Protein AF-A0A416RWB3-F1 (afdb_monomer)

Solvent-accessible surface area (backbone atoms only — not comparable to full-atom values): 19632 Å² total; per-residue (Å²): 124,86,73,54,76,63,55,59,52,56,52,50,54,55,51,58,72,71,54,76,51,55,67,57,44,51,46,40,48,51,32,39,69,70,30,87,80,27,46,76,52,77,88,56,24,36,36,35,45,31,60,58,66,45,78,82,55,84,79,55,94,81,66,81,69,76,58,49,73,68,54,30,51,50,44,49,46,45,54,54,51,39,36,76,71,59,36,29,45,81,76,46,80,44,77,56,98,90,35,52,37,34,34,32,32,63,68,37,75,55,76,78,52,97,46,73,67,38,51,54,49,45,42,55,56,50,50,53,54,48,50,52,56,48,50,48,48,49,53,51,60,58,54,48,38,93,83,45,57,63,48,67,36,58,55,45,39,77,65,33,95,86,50,78,33,59,37,89,47,50,80,56,33,94,55,72,46,77,45,86,66,80,71,73,88,71,88,69,71,40,52,63,71,65,39,81,75,50,69,76,63,45,61,77,28,68,92,37,37,30,31,38,30,60,31,45,82,74,49,42,47,55,40,51,50,39,41,51,76,66,54,40,27,27,38,34,34,41,81,83,62,88,48,66,81,60,59,76,71,54,77,87,86,62,91,53,46,77,38,34,48,63,59,50,50,52,33,58,78,54,48,23,35,37,69,76,25,15,36,32,37,38,44,54,60,92,52,68,77,56,37,51,57,52,47,52,53,46,48,78,72,52,50,80,41,94,49,32,37,38,42,39,37,31,65,61,86,43,75,34,75,96,75,76,41,39,50,70,78,66,50,68,39,51,79,43,54,56,74,65,72,69,109

Foldseek 3Di:
DDDDPVNLVVVVVVLVVVADDLVLLLQLLCQFCVDPVWDDDPQQKIWTWLFGDGPPDPCPVPPPDTRDPVSSVVSVVSVVLCVVVVQKDWDDWDQDPNIITTIIHGPHPCSVDDDPVSSVVSNVSSVVVVCLSVVLSVLLVVCNPPPNQDDNQVSCVVSDVPGFRWDPDDNNDPHTDGDPPPPLPDPAAAQDDFDDEDPLLCVQWPPFQEEEEQAAPVLLLVLVLLVVVNPAAEEEEAPPDPPPVSPVPRDPPHNHYYYYLVSVLVSLVSSNNNNLFYEYEYEFDQDQQRRVVSVVSCCVRRTPDPRHHYYYYYNDFHQDPVVRGTPNVVGPGYYDYSVVSND

Nearest PDB structures (foldseek):
  5gvr-assembly1_A  TM=4.199E-01  e=2.500E-02  Homo sapiens
  5n8s-assembly1_A  TM=6.840E-01  e=9.683E-01  Drosophila melanogaster
  5n9e-assembly2_B  TM=5.700E-01  e=4.825E-01  Drosophila melanogaster
  5n8s-assembly2_B  TM=5.920E-01  e=1.026E+00  Drosophila melanogaster
  8i0w-assembly1_Z  TM=6.379E-01  e=3.900E+00  Homo sapiens

Mean predicted aligned error: 16.92 Å

Radius of gyration: 27.96 Å; Cα contacts (8 Å, |Δi|>4): 482; chains: 1; bounding box: 62×42×80 Å

Sequence (343 aa):
MCLQPEDTTIGRDRIIKKVLTSEKIIGRWDSLYNNRKSVRLSDNRVFIDTSIKPNYAEVDEFDDSPTSDADMNWNVYVLLFLRRYNMIQILEVKIDHGRYMILIKIEDDRLRIVDDELVEYIKKIREQEWNYYSRSYNAISNAVRENCKECISELFTDTYSKVFEYCAGCNAHSEVIVGDMPKFPLKNRVSEPLKTLSDEQMALFGTANELIVVADESDQKNLISKLVEKGVSLIIVPDHFNGENILLKIKPNRNMMIFSLDEAYQLIKMRGFYFISGLIAVIYPKEENEIGEQYVIVKNNLCGRASTKIVHIVEKDVYIVQAGKTLVELVDGPSLQPNIVYT

Secondary structure (DSSP, 8-state):
----HHHHHHHHHHHHTTS--HHHHHHHHHHHHS-TTSEE-STTEEEEETTPPPTTS---TT--PPPPHHHHHHHHHHHHHHHHTTSEEEEEEEEETTEEEEEEEE--GGGGS--HHHHHHHHHHHHHHHHHHHHHHHHHHHHTSTT--S-HHHHHHHH-TTPPEEES--SS-SS-EEE-----S--S----SPPPPPHHHHHTTTT-SEEEEE--HHHHHHHHHHHHHHT--EEEE-TT---HHHHTTS-S-S--EEEEHHHHHHHHHTT-TTTT-EEEEEEPPS-HHHHHHHHHHHHHHTTT-TTEEEEEEESS--EETTTTEEHHHHSSS-EE-HHHHT-

pLDDT: mean 79.69, std 12.98, range [40.06, 96.19]

Structure (mmCIF, N/CA/C/O backbone):
data_AF-A0A416RWB3-F1
#
_entry.id   AF-A0A416RWB3-F1
#
loop_
_atom_site.group_PDB
_atom_site.id
_atom_site.type_symbol
_atom_site.label_atom_id
_atom_site.label_alt_id
_atom_site.label_comp_id
_atom_site.label_asym_id
_atom_site.label_entity_id
_atom_site.label_seq_id
_atom_site.pdbx_PDB_ins_code
_atom_site.Cartn_x
_atom_site.Cartn_y
_atom_site.Cartn_z
_atom_site.occupancy
_atom_site.B_iso_or_equiv
_atom_site.auth_seq_id
_atom_site.auth_comp_id
_atom_site.auth_asym_id
_atom_site.auth_atom_id
_atom_site.pdbx_PDB_model_num
ATOM 1 N N . MET A 1 1 ? -21.418 18.356 -16.085 1.00 54.41 1 MET A N 1
ATOM 2 C CA . MET A 1 1 ? -20.248 18.377 -16.989 1.00 54.41 1 MET A CA 1
ATOM 3 C C . MET A 1 1 ? -20.654 17.618 -18.241 1.00 54.41 1 MET A C 1
ATOM 5 O O . MET A 1 1 ? -21.218 16.544 -18.086 1.00 54.41 1 MET A O 1
ATOM 9 N N . CYS A 1 2 ? -20.478 18.186 -19.434 1.00 54.22 2 CYS A N 1
ATOM 10 C CA . CYS A 1 2 ? -20.846 17.527 -20.691 1.00 54.22 2 CYS A CA 1
ATOM 11 C C . CYS A 1 2 ? -19.559 17.112 -21.406 1.00 54.22 2 CYS A C 1
ATOM 13 O O . CYS A 1 2 ? -18.713 17.969 -21.644 1.00 54.22 2 CYS A O 1
ATOM 15 N N . LEU A 1 3 ? -19.405 15.823 -21.713 1.00 56.88 3 LEU A N 1
ATOM 16 C CA . LEU A 1 3 ? -18.323 15.331 -22.567 1.00 56.88 3 LEU A CA 1
ATOM 17 C C . LEU A 1 3 ? -18.787 15.363 -24.015 1.00 56.88 3 LEU A C 1
ATOM 19 O O . LEU A 1 3 ? -19.792 14.730 -24.343 1.00 56.88 3 LEU A O 1
ATOM 23 N N . GLN A 1 4 ? -18.040 16.040 -24.884 1.00 66.94 4 GLN A N 1
ATOM 24 C CA . GLN A 1 4 ? -18.198 15.813 -26.313 1.00 66.94 4 GLN A CA 1
ATOM 25 C C . GLN A 1 4 ? -17.541 14.467 -26.666 1.00 66.94 4 GLN A C 1
ATOM 27 O O . GLN A 1 4 ? -16.503 14.115 -26.096 1.00 66.94 4 GLN A O 1
ATOM 32 N N . PRO A 1 5 ? -18.095 13.685 -27.608 1.00 64.38 5 PRO A N 1
ATOM 33 C CA . PRO A 1 5 ? -17.471 12.440 -28.066 1.00 64.38 5 PRO A CA 1
ATOM 34 C C . PRO A 1 5 ? -16.003 12.625 -28.497 1.00 64.38 5 PRO A C 1
ATOM 36 O O . PRO A 1 5 ? -15.151 11.768 -28.245 1.00 64.38 5 PRO A O 1
ATOM 39 N N . GLU A 1 6 ? -15.684 13.786 -29.067 1.00 69.69 6 GLU A N 1
ATOM 40 C CA . GLU A 1 6 ? -14.331 14.190 -29.457 1.00 69.69 6 GLU A CA 1
ATOM 41 C C . GLU A 1 6 ? -13.367 14.296 -28.262 1.00 69.69 6 GLU A C 1
ATOM 43 O O . GLU A 1 6 ? -12.216 13.869 -28.375 1.00 69.69 6 GLU A O 1
ATOM 48 N N . ASP A 1 7 ? -13.830 14.748 -27.090 1.00 65.88 7 ASP A N 1
ATOM 49 C CA . ASP A 1 7 ? -13.008 14.872 -25.875 1.00 65.88 7 ASP A CA 1
ATOM 50 C C . ASP A 1 7 ? -12.505 13.508 -25.389 1.00 65.88 7 ASP A C 1
ATOM 52 O O . ASP A 1 7 ? -11.371 13.371 -24.916 1.00 65.88 7 ASP A O 1
ATOM 56 N N . THR A 1 8 ? -13.331 12.468 -25.548 1.00 65.44 8 THR A N 1
ATOM 57 C CA . THR A 1 8 ? -12.941 11.097 -25.188 1.00 65.44 8 THR A CA 1
ATOM 58 C C . THR A 1 8 ? -11.901 10.520 -26.148 1.00 65.44 8 THR A C 1
ATOM 60 O O . THR A 1 8 ? -11.000 9.785 -25.746 1.00 65.44 8 THR A O 1
ATOM 63 N N . THR A 1 9 ? -11.959 10.903 -27.421 1.00 67.75 9 THR A N 1
ATOM 64 C CA . THR A 1 9 ? -10.989 10.446 -28.422 1.00 67.75 9 THR A CA 1
ATOM 65 C C . THR A 1 9 ? -9.651 11.168 -28.228 1.00 67.75 9 THR A C 1
ATOM 67 O O . THR A 1 9 ? -8.615 10.524 -28.066 1.00 67.75 9 THR A O 1
ATOM 70 N N . ILE A 1 10 ? -9.677 12.499 -28.085 1.00 71.06 10 ILE A N 1
ATOM 71 C CA . ILE A 1 10 ? -8.488 13.331 -27.836 1.00 71.06 10 ILE A CA 1
ATOM 72 C C . ILE A 1 10 ? -7.808 12.949 -26.512 1.00 71.06 10 ILE A C 1
ATOM 74 O O . ILE A 1 10 ? -6.577 12.866 -26.435 1.00 71.06 10 ILE A O 1
ATOM 78 N N . GLY A 1 11 ? -8.588 12.709 -25.454 1.00 65.50 11 GLY A N 1
ATOM 79 C CA . GLY A 1 11 ? -8.067 12.286 -24.156 1.00 65.50 11 GLY A CA 1
ATOM 80 C C . GLY A 1 11 ? -7.367 10.928 -24.225 1.00 65.50 11 GLY A C 1
ATOM 81 O O . GLY A 1 11 ? -6.253 10.782 -23.711 1.00 65.50 11 GLY A O 1
ATOM 82 N N . ARG A 1 12 ? -7.972 9.956 -24.917 1.00 68.12 12 ARG A N 1
ATOM 83 C CA . ARG A 1 12 ? -7.392 8.622 -25.113 1.00 68.12 12 ARG A CA 1
ATOM 84 C C . ARG A 1 12 ? -6.102 8.682 -25.932 1.00 68.12 12 ARG A C 1
ATOM 86 O O . ARG A 1 12 ? -5.105 8.086 -25.525 1.00 68.12 12 ARG A O 1
ATOM 93 N N . ASP A 1 13 ? -6.068 9.483 -26.994 1.00 66.31 13 ASP A N 1
ATOM 94 C CA . ASP A 1 13 ? -4.876 9.681 -27.830 1.00 66.31 13 ASP A CA 1
ATOM 95 C C . ASP A 1 13 ? -3.703 10.296 -27.058 1.00 66.31 13 ASP A C 1
ATOM 97 O O . ASP A 1 13 ? -2.544 9.910 -27.244 1.00 66.31 13 ASP A O 1
ATOM 101 N N . ARG A 1 14 ? -3.977 11.228 -26.138 1.00 67.12 14 ARG A N 1
ATOM 102 C CA . ARG A 1 14 ? -2.943 11.807 -25.264 1.00 67.12 14 ARG A CA 1
ATOM 103 C C . ARG A 1 14 ? -2.352 10.784 -24.295 1.00 67.12 14 ARG A C 1
ATOM 105 O O . ARG A 1 14 ? -1.175 10.889 -23.959 1.00 67.12 14 ARG A O 1
ATOM 112 N N . ILE A 1 15 ? -3.134 9.801 -23.853 1.00 64.75 15 ILE A N 1
ATOM 113 C CA . ILE A 1 15 ? -2.658 8.735 -22.959 1.00 64.75 15 ILE A CA 1
ATOM 114 C C . ILE A 1 15 ? -1.867 7.681 -23.725 1.00 64.75 15 ILE A C 1
ATOM 116 O O . ILE A 1 15 ? -0.821 7.250 -23.243 1.00 64.75 15 ILE A O 1
ATOM 120 N N . ILE A 1 16 ? -2.296 7.334 -24.941 1.00 61.69 16 ILE A N 1
ATOM 121 C CA . ILE A 1 16 ? -1.535 6.458 -25.846 1.00 61.69 16 ILE A CA 1
ATOM 122 C C . ILE A 1 16 ? -0.125 7.017 -26.067 1.00 61.69 16 ILE A C 1
ATOM 124 O O . ILE A 1 16 ? 0.851 6.276 -26.024 1.00 61.69 16 ILE A O 1
ATOM 128 N N . LYS A 1 17 ? 0.002 8.341 -26.213 1.00 64.69 17 LYS A N 1
ATOM 129 C CA . LYS A 1 17 ? 1.293 9.020 -26.397 1.00 64.69 17 LYS A CA 1
ATOM 130 C C . LYS A 1 17 ? 2.172 9.092 -25.140 1.00 64.69 17 LYS A C 1
ATOM 132 O O . LYS A 1 17 ? 3.315 9.513 -25.265 1.00 64.69 17 LYS A O 1
ATOM 137 N N . LYS A 1 18 ? 1.685 8.711 -23.949 1.00 66.25 18 LYS A N 1
ATOM 138 C CA . LYS A 1 18 ? 2.467 8.734 -22.693 1.00 66.25 18 LYS A CA 1
ATOM 139 C C . LYS A 1 18 ? 3.250 7.452 -22.415 1.00 66.25 18 LYS A C 1
ATOM 141 O O . LYS A 1 18 ? 4.192 7.498 -21.631 1.00 66.25 18 LYS A O 1
ATOM 146 N N . VAL A 1 19 ? 2.862 6.331 -23.017 1.00 69.50 19 VAL A N 1
ATOM 147 C CA . VAL A 1 19 ? 3.480 5.020 -22.778 1.00 69.50 19 VAL A CA 1
ATOM 148 C C . VAL A 1 19 ? 4.123 4.550 -24.073 1.00 69.50 19 VAL A C 1
ATOM 150 O O . VAL A 1 19 ? 3.445 4.414 -25.092 1.00 69.50 19 VAL A O 1
ATOM 153 N N . LEU A 1 20 ? 5.432 4.292 -24.048 1.00 81.69 20 LEU A N 1
ATOM 154 C CA . LEU A 1 20 ? 6.121 3.732 -25.210 1.00 81.69 20 LEU A CA 1
ATOM 155 C C . LEU A 1 20 ? 5.592 2.328 -25.539 1.00 81.69 20 LEU A C 1
ATOM 157 O O . LEU A 1 20 ? 5.127 1.582 -24.673 1.00 81.69 20 LEU A O 1
ATOM 161 N N . THR A 1 21 ? 5.672 1.958 -26.816 1.00 86.25 21 THR A N 1
ATOM 162 C CA . THR A 1 21 ? 5.458 0.566 -27.220 1.00 86.25 21 THR A CA 1
ATOM 163 C C . THR A 1 21 ? 6.641 -0.286 -26.766 1.00 86.25 21 THR A C 1
ATOM 165 O O . THR A 1 21 ? 7.743 0.232 -26.563 1.00 86.25 21 THR A O 1
ATOM 168 N N . SER A 1 22 ? 6.426 -1.590 -26.603 1.00 88.75 22 SER A N 1
ATOM 169 C CA . SER A 1 22 ? 7.473 -2.518 -26.169 1.00 88.75 22 SER A CA 1
ATOM 170 C C . SER A 1 22 ? 8.689 -2.477 -27.098 1.00 88.75 22 SER A C 1
ATOM 172 O O . SER A 1 22 ? 9.817 -2.442 -26.619 1.00 88.75 22 SER A O 1
ATOM 174 N N . GLU A 1 23 ? 8.468 -2.350 -28.406 1.00 87.06 23 GLU A N 1
ATOM 175 C CA . GLU A 1 23 ? 9.525 -2.248 -29.417 1.00 87.06 23 GLU A CA 1
ATOM 176 C C . GLU A 1 23 ? 10.368 -0.982 -29.216 1.00 87.06 23 GLU A C 1
ATOM 178 O O . GLU A 1 23 ? 11.594 -1.033 -29.271 1.00 87.06 23 GLU A O 1
ATOM 183 N N . LYS A 1 24 ? 9.727 0.156 -28.912 1.00 87.62 24 LYS A N 1
ATOM 184 C CA . LYS A 1 24 ? 10.429 1.422 -28.646 1.00 87.62 24 LYS A CA 1
ATOM 185 C C . LYS A 1 24 ? 11.202 1.391 -27.330 1.00 87.62 24 LYS A C 1
ATOM 187 O O . LYS A 1 24 ? 12.283 1.970 -27.259 1.00 87.62 24 LYS A O 1
ATOM 192 N N . ILE A 1 25 ? 10.664 0.736 -26.299 1.00 89.62 25 ILE A N 1
ATOM 193 C CA . ILE A 1 25 ? 11.358 0.549 -25.015 1.00 89.62 25 ILE A CA 1
ATOM 194 C C . ILE A 1 25 ? 12.625 -0.279 -25.231 1.00 89.62 25 ILE A C 1
ATOM 196 O O . ILE A 1 25 ? 13.702 0.150 -24.827 1.00 89.62 25 ILE A O 1
ATOM 200 N N . ILE A 1 26 ? 12.500 -1.423 -25.908 1.00 92.38 26 ILE A N 1
ATOM 201 C CA . ILE A 1 26 ? 13.615 -2.337 -26.181 1.00 92.38 26 ILE A CA 1
ATOM 202 C C . ILE A 1 26 ? 14.655 -1.662 -27.071 1.00 92.38 26 ILE A C 1
ATOM 204 O O . ILE A 1 26 ? 15.829 -1.653 -26.723 1.00 92.38 26 ILE A O 1
ATOM 208 N N . GLY A 1 27 ? 14.233 -1.025 -28.167 1.00 88.38 27 GLY A N 1
ATOM 209 C CA . GLY A 1 27 ? 15.149 -0.343 -29.077 1.00 88.38 27 GLY A CA 1
ATOM 210 C C . GLY A 1 27 ? 15.932 0.777 -28.390 1.00 88.38 27 GLY A C 1
ATOM 211 O O . GLY A 1 27 ? 17.136 0.901 -28.595 1.00 88.38 27 GLY A O 1
ATOM 212 N N . ARG A 1 28 ? 15.288 1.571 -27.522 1.00 90.62 28 ARG A N 1
ATOM 213 C CA . ARG A 1 28 ? 15.981 2.599 -26.727 1.00 90.62 28 ARG A CA 1
ATOM 214 C C . ARG A 1 28 ? 16.904 1.995 -25.680 1.00 90.62 28 ARG A C 1
ATOM 216 O O . ARG A 1 28 ? 18.011 2.493 -25.518 1.00 90.62 28 ARG A O 1
ATOM 223 N N . TRP A 1 29 ? 16.471 0.945 -24.983 1.00 93.88 29 TRP A N 1
ATOM 224 C CA . TRP A 1 29 ? 17.317 0.245 -24.019 1.00 93.88 29 TRP A CA 1
ATOM 225 C C . TRP A 1 29 ? 18.582 -0.297 -24.682 1.00 93.88 29 TRP A C 1
ATOM 227 O O . TRP A 1 29 ? 19.673 -0.012 -24.203 1.00 93.88 29 TRP A O 1
ATOM 237 N N . ASP A 1 30 ? 18.442 -0.996 -25.806 1.00 91.75 30 ASP A N 1
ATOM 238 C CA . ASP A 1 30 ? 19.563 -1.528 -26.579 1.00 91.75 30 ASP A CA 1
ATOM 239 C C . ASP A 1 30 ? 20.519 -0.413 -27.017 1.00 91.75 30 ASP A C 1
ATOM 241 O O . ASP A 1 30 ? 21.727 -0.483 -26.788 1.00 91.75 30 ASP A O 1
ATOM 245 N N . SER A 1 31 ? 19.951 0.678 -27.539 1.00 89.44 31 SER A N 1
ATOM 246 C CA . SER A 1 31 ? 20.715 1.857 -27.949 1.00 89.44 31 SER A CA 1
ATOM 247 C C . SER A 1 31 ? 21.490 2.461 -26.787 1.00 89.44 31 SER A C 1
ATOM 249 O O . SER A 1 31 ? 22.647 2.803 -26.969 1.00 89.44 31 SER A O 1
ATOM 251 N N . LEU A 1 32 ? 20.888 2.583 -25.601 1.00 91.19 32 LEU A N 1
ATOM 252 C CA . LEU A 1 32 ? 21.540 3.127 -24.410 1.00 91.19 32 LEU A CA 1
ATOM 253 C C . LEU A 1 32 ? 22.607 2.170 -23.873 1.00 91.19 32 LEU A C 1
ATOM 255 O O . LEU A 1 32 ? 23.737 2.573 -23.635 1.00 91.19 32 LEU A O 1
ATOM 259 N N . TYR A 1 33 ? 22.265 0.900 -23.680 1.00 91.06 33 TYR A N 1
ATOM 260 C CA . TYR A 1 33 ? 23.104 -0.069 -22.981 1.00 91.06 33 TYR A CA 1
ATOM 261 C C . TYR A 1 33 ? 24.325 -0.514 -23.794 1.00 91.06 33 TYR A C 1
ATOM 263 O O . TYR A 1 33 ? 25.401 -0.734 -23.228 1.00 91.06 33 TYR A O 1
ATOM 271 N N . ASN A 1 34 ? 24.175 -0.635 -25.117 1.00 88.00 34 ASN A N 1
ATOM 272 C CA . ASN A 1 34 ? 25.228 -1.108 -26.015 1.00 88.00 34 ASN A CA 1
ATOM 273 C C . ASN A 1 34 ? 25.993 0.029 -26.716 1.00 88.00 34 ASN A C 1
ATOM 275 O O . ASN A 1 34 ? 26.911 -0.237 -27.497 1.00 88.00 34 ASN A O 1
ATOM 279 N N . ASN A 1 35 ? 25.686 1.299 -26.423 1.00 88.81 35 ASN A N 1
ATOM 280 C CA . ASN A 1 35 ? 26.450 2.414 -26.976 1.00 88.81 35 ASN A CA 1
ATOM 281 C C . ASN A 1 35 ? 27.869 2.477 -26.407 1.00 88.81 35 ASN A C 1
ATOM 283 O O . ASN A 1 35 ? 28.088 2.308 -25.210 1.00 88.81 35 ASN A O 1
ATOM 287 N N . ARG A 1 36 ? 28.828 2.886 -27.241 1.00 84.00 36 ARG A N 1
ATOM 288 C CA . ARG A 1 36 ? 30.214 3.140 -26.812 1.00 84.00 36 ARG A CA 1
ATOM 289 C C . ARG A 1 36 ? 30.333 4.270 -25.785 1.00 84.00 36 ARG A C 1
ATOM 291 O O . ARG A 1 36 ? 31.281 4.272 -25.009 1.00 84.00 36 ARG A O 1
ATOM 298 N N . LYS A 1 37 ? 29.396 5.227 -25.783 1.00 85.12 37 LYS A N 1
ATOM 299 C CA . LYS A 1 37 ? 29.333 6.310 -24.786 1.00 85.12 37 LYS A CA 1
ATOM 300 C C . LYS A 1 37 ? 28.901 5.816 -23.404 1.00 85.12 37 LYS A C 1
ATOM 302 O O . LYS A 1 37 ? 29.152 6.503 -22.416 1.00 85.12 37 LYS A O 1
ATOM 307 N N . SER A 1 38 ? 28.289 4.636 -23.318 1.00 85.81 38 SER A N 1
ATOM 308 C CA . SER A 1 38 ? 27.902 4.036 -22.049 1.00 85.81 38 SER A CA 1
ATOM 309 C C . SER A 1 38 ? 29.050 3.237 -21.450 1.00 85.81 38 SER A C 1
ATOM 311 O O . SER A 1 38 ? 29.479 2.207 -21.968 1.00 85.81 38 SER A O 1
ATOM 313 N N . VAL A 1 39 ? 29.577 3.741 -20.335 1.00 88.38 39 VAL A N 1
ATOM 314 C CA . VAL A 1 39 ? 30.796 3.216 -19.716 1.00 88.38 39 VAL A CA 1
ATOM 315 C C . VAL A 1 39 ? 30.435 2.117 -18.727 1.00 88.38 39 VAL A C 1
ATOM 317 O O . VAL A 1 39 ? 29.719 2.351 -17.752 1.00 88.38 39 VAL A O 1
ATOM 320 N N . ARG A 1 40 ? 30.952 0.910 -18.963 1.00 90.06 40 ARG A N 1
ATOM 321 C CA . ARG A 1 40 ? 30.798 -0.226 -18.047 1.00 90.06 40 ARG A CA 1
ATOM 322 C C . ARG A 1 40 ? 31.827 -0.139 -16.923 1.00 90.06 40 ARG A C 1
ATOM 324 O O . ARG A 1 40 ? 33.008 0.093 -17.167 1.00 90.06 40 ARG A O 1
ATOM 331 N N . LEU A 1 41 ? 31.366 -0.346 -15.699 1.00 89.00 41 LEU A N 1
ATOM 332 C CA . LEU A 1 41 ? 32.167 -0.392 -14.481 1.00 89.00 41 LEU A CA 1
ATOM 333 C C . LEU A 1 41 ? 32.077 -1.799 -13.867 1.00 89.00 41 LEU A C 1
ATOM 335 O O . LEU A 1 41 ? 31.327 -2.658 -14.337 1.00 89.00 41 LEU A O 1
ATOM 339 N N . SER A 1 42 ? 32.851 -2.052 -12.813 1.00 85.88 42 SER A N 1
ATOM 340 C CA . SER A 1 42 ? 32.742 -3.291 -12.037 1.00 85.88 42 SER A CA 1
ATOM 341 C C . SER A 1 42 ? 31.362 -3.427 -11.370 1.00 85.88 42 SER A C 1
ATOM 343 O O . SER A 1 42 ? 30.612 -2.457 -11.256 1.00 85.88 42 SER A O 1
ATOM 345 N N . ASP A 1 43 ? 31.029 -4.642 -10.916 1.00 87.38 43 ASP A N 1
ATOM 346 C CA . ASP A 1 43 ? 29.805 -4.922 -10.139 1.00 87.38 43 ASP A CA 1
ATOM 347 C C . ASP A 1 43 ? 28.490 -4.657 -10.911 1.00 87.38 43 ASP A C 1
ATOM 349 O O . ASP A 1 43 ? 27.521 -4.128 -10.370 1.00 87.38 43 ASP A O 1
ATOM 353 N N . ASN A 1 44 ? 28.456 -5.005 -12.207 1.00 88.31 44 ASN A N 1
ATOM 354 C CA . ASN A 1 44 ? 27.301 -4.816 -13.105 1.00 88.31 44 ASN A CA 1
ATOM 355 C C . ASN A 1 44 ? 26.798 -3.362 -13.183 1.00 88.31 44 ASN A C 1
ATOM 357 O O . ASN A 1 44 ? 25.616 -3.112 -13.444 1.00 88.31 44 ASN A O 1
ATOM 361 N N . ARG A 1 45 ? 27.688 -2.393 -12.954 1.00 92.88 45 ARG A N 1
ATOM 362 C CA . ARG A 1 45 ? 27.355 -0.971 -13.011 1.00 92.88 45 ARG A CA 1
ATOM 363 C C . ARG A 1 45 ? 27.639 -0.405 -14.390 1.00 92.88 45 ARG A C 1
ATOM 365 O O . ARG A 1 45 ? 28.660 -0.714 -15.002 1.00 92.88 45 ARG A O 1
ATOM 372 N N . VAL A 1 46 ? 26.749 0.452 -14.870 1.00 92.56 46 VAL A N 1
ATOM 373 C CA . VAL A 1 46 ? 26.883 1.111 -16.171 1.00 92.56 46 VAL A CA 1
ATOM 374 C C . VAL A 1 46 ? 26.527 2.580 -16.029 1.00 92.56 46 VAL A C 1
ATOM 376 O O . VAL A 1 46 ? 25.520 2.935 -15.419 1.00 92.56 46 VAL A O 1
ATOM 379 N N . PHE A 1 47 ? 27.367 3.438 -16.591 1.00 91.88 47 PHE A N 1
ATOM 380 C CA . PHE A 1 47 ? 27.099 4.860 -16.713 1.00 91.88 47 PHE A CA 1
ATOM 381 C C . PHE A 1 47 ? 26.369 5.108 -18.037 1.00 91.88 47 PHE A C 1
ATOM 383 O O . PHE A 1 47 ? 26.928 4.875 -19.108 1.00 91.88 47 PHE A O 1
ATOM 390 N N . ILE A 1 48 ? 25.105 5.521 -17.970 1.00 92.19 48 ILE A N 1
ATOM 391 C CA . ILE A 1 48 ? 24.232 5.726 -19.128 1.00 92.19 48 ILE A CA 1
ATOM 392 C C . ILE A 1 48 ? 24.180 7.208 -19.492 1.00 92.19 48 ILE A C 1
ATOM 394 O O . ILE A 1 48 ? 23.836 8.045 -18.656 1.00 92.19 48 ILE A O 1
ATOM 398 N N . ASP A 1 49 ? 24.478 7.511 -20.755 1.00 88.88 49 ASP A N 1
ATOM 399 C CA . ASP A 1 49 ? 24.303 8.836 -21.346 1.00 88.88 49 ASP A CA 1
ATOM 400 C C . ASP A 1 49 ? 22.906 8.926 -21.971 1.00 88.88 49 ASP A C 1
ATOM 402 O O . ASP A 1 49 ? 22.609 8.298 -22.985 1.00 88.88 49 ASP A O 1
ATOM 406 N N . THR A 1 50 ? 22.013 9.709 -21.369 1.00 85.31 50 THR A N 1
ATOM 407 C CA . THR A 1 50 ? 20.634 9.824 -21.876 1.00 85.31 50 THR A CA 1
ATOM 408 C C . THR A 1 50 ? 20.529 10.603 -23.190 1.00 85.31 50 THR A C 1
ATOM 410 O O . THR A 1 50 ? 19.462 10.593 -23.800 1.00 85.31 50 THR A O 1
ATOM 413 N N . SER A 1 51 ? 21.613 11.225 -23.670 1.00 83.81 51 SER A N 1
ATOM 414 C CA . SER A 1 51 ? 21.674 11.898 -24.973 1.00 83.81 51 SER A CA 1
ATOM 415 C C . SER A 1 51 ? 21.972 10.956 -26.145 1.00 83.81 51 SER A C 1
ATOM 417 O O . SER A 1 51 ? 22.183 11.416 -27.263 1.00 83.81 51 SER A O 1
ATOM 419 N N . ILE A 1 52 ? 21.993 9.638 -25.940 1.00 82.88 52 ILE A N 1
ATOM 420 C CA . ILE A 1 52 ? 22.164 8.669 -27.029 1.00 82.88 52 ILE A CA 1
ATOM 421 C C . ILE A 1 52 ? 20.892 8.612 -27.902 1.00 82.88 52 ILE A C 1
ATOM 423 O O . ILE A 1 52 ? 19.797 8.349 -27.395 1.00 82.88 52 ILE A O 1
ATOM 427 N N . LYS A 1 53 ? 21.031 8.841 -29.220 1.00 76.88 53 LYS A N 1
ATOM 428 C CA . LYS A 1 53 ? 19.939 8.664 -30.197 1.00 76.88 53 LYS A CA 1
ATOM 429 C C . LYS A 1 53 ? 19.560 7.173 -30.298 1.00 76.88 53 LYS A C 1
ATOM 431 O O . LYS A 1 53 ? 20.451 6.324 -30.253 1.00 76.88 53 LYS A O 1
ATOM 436 N N . PRO A 1 54 ? 18.267 6.830 -30.435 1.00 71.56 54 PRO A N 1
ATOM 437 C CA . PRO A 1 54 ? 17.859 5.451 -30.667 1.00 71.56 54 PRO A CA 1
ATOM 438 C C . PRO A 1 54 ? 18.325 4.947 -32.040 1.00 71.56 54 PRO A C 1
ATOM 440 O O . PRO A 1 54 ? 18.196 5.653 -33.035 1.00 71.56 54 PRO A O 1
ATOM 443 N N . ASN A 1 55 ? 18.768 3.692 -32.104 1.00 69.12 55 ASN A N 1
ATOM 444 C CA . ASN A 1 55 ? 19.321 3.029 -33.294 1.00 69.12 55 ASN A CA 1
ATOM 445 C C . ASN A 1 55 ? 18.327 2.902 -34.469 1.00 69.12 55 ASN A C 1
ATOM 447 O O . ASN A 1 55 ? 18.725 2.540 -35.569 1.00 69.12 55 ASN A O 1
ATOM 451 N N . TYR A 1 56 ? 17.037 3.160 -34.236 1.00 63.88 56 TYR A N 1
ATOM 452 C CA . TYR A 1 56 ? 15.967 3.112 -35.237 1.00 63.88 56 TYR A CA 1
ATOM 453 C C . TYR A 1 56 ? 15.520 4.503 -35.727 1.00 63.88 56 TYR A C 1
ATOM 455 O O . TYR A 1 56 ? 14.564 4.589 -36.498 1.00 63.88 56 TYR A O 1
ATOM 463 N N . ALA A 1 57 ? 16.130 5.594 -35.245 1.00 59.91 57 ALA A N 1
ATOM 464 C CA . ALA A 1 57 ? 15.939 6.907 -35.860 1.00 59.91 57 ALA A CA 1
ATOM 465 C C . ALA A 1 57 ? 16.526 6.862 -37.279 1.00 59.91 57 ALA A C 1
ATOM 467 O O . ALA A 1 57 ? 17.600 6.289 -37.457 1.00 59.91 57 ALA A O 1
ATOM 468 N N . GLU A 1 58 ? 15.815 7.401 -38.275 1.00 52.84 58 GLU A N 1
ATOM 469 C CA . GLU A 1 58 ? 16.302 7.451 -39.658 1.00 52.84 58 GLU A CA 1
ATOM 470 C C . GLU A 1 58 ? 17.717 8.040 -39.671 1.00 52.84 58 GLU A C 1
ATOM 472 O O . GLU A 1 58 ? 17.938 9.168 -39.230 1.00 52.84 58 GLU A O 1
ATOM 477 N N . VAL A 1 59 ? 18.683 7.223 -40.090 1.00 48.59 59 VAL A N 1
ATOM 478 C CA . VAL A 1 59 ? 20.091 7.605 -40.152 1.00 48.59 59 VAL A CA 1
ATOM 479 C C . VAL A 1 59 ? 20.261 8.425 -41.422 1.00 48.59 59 VAL A C 1
ATOM 481 O O . VAL A 1 59 ? 20.580 7.888 -42.479 1.00 48.59 59 VAL A O 1
ATOM 484 N N . ASP A 1 60 ? 19.994 9.723 -41.338 1.00 45.91 60 ASP A N 1
ATOM 485 C CA . ASP A 1 60 ? 20.640 10.647 -42.258 1.00 45.91 60 ASP A CA 1
ATOM 486 C C . ASP A 1 60 ? 22.112 10.713 -41.830 1.00 45.91 60 ASP A C 1
ATOM 488 O O . ASP A 1 60 ? 22.431 11.196 -40.743 1.00 45.91 60 ASP A O 1
ATOM 492 N N . GLU A 1 61 ? 23.010 10.150 -42.645 1.00 47.22 61 GLU A N 1
ATOM 493 C CA . GLU A 1 61 ? 24.457 10.106 -42.376 1.00 47.22 61 GLU A CA 1
ATOM 494 C C . GLU A 1 61 ? 25.078 11.509 -42.220 1.00 47.22 61 GLU A C 1
ATOM 496 O O . GLU A 1 61 ? 26.219 11.622 -41.773 1.00 47.22 61 GLU A O 1
ATOM 501 N N . PHE A 1 62 ? 24.327 12.569 -42.549 1.00 40.06 62 PHE A N 1
ATOM 502 C CA . PHE A 1 62 ? 24.715 13.969 -42.390 1.00 40.06 62 PHE A CA 1
ATOM 503 C C . PHE A 1 62 ? 24.002 14.695 -41.229 1.00 40.06 62 PHE A C 1
ATOM 505 O O . PHE A 1 62 ? 24.293 15.870 -40.987 1.00 40.06 62 PHE A O 1
ATOM 512 N N . ASP A 1 63 ? 23.101 14.036 -40.486 1.00 44.88 63 ASP A N 1
ATOM 513 C CA . ASP A 1 63 ? 22.391 14.632 -39.344 1.00 44.88 63 ASP A CA 1
ATOM 514 C C . ASP A 1 63 ? 23.141 14.453 -38.008 1.00 44.88 63 ASP A C 1
ATOM 516 O O . ASP A 1 63 ? 22.761 13.686 -37.113 1.00 44.88 63 ASP A O 1
ATOM 520 N N . ASP A 1 64 ? 24.187 15.265 -37.842 1.00 50.50 64 ASP A N 1
ATOM 521 C CA . ASP A 1 64 ? 24.938 15.429 -36.589 1.00 50.50 64 ASP A CA 1
ATOM 522 C C . ASP A 1 64 ? 24.189 16.269 -35.531 1.00 50.50 64 ASP A C 1
ATOM 524 O O . ASP A 1 64 ? 24.775 16.701 -34.530 1.00 50.50 64 ASP A O 1
ATOM 528 N N . SER A 1 65 ? 22.887 16.533 -35.719 1.00 47.25 65 SER A N 1
ATOM 529 C CA . SER A 1 65 ? 22.113 17.302 -34.747 1.00 47.25 65 SER A CA 1
ATOM 530 C C . SER A 1 65 ? 22.117 16.624 -33.368 1.00 47.25 65 SER A C 1
ATOM 532 O O . SER A 1 65 ? 22.023 15.393 -33.263 1.00 47.25 65 SER A O 1
ATOM 534 N N . PRO A 1 66 ? 22.226 17.399 -32.276 1.00 54.03 66 PRO A N 1
ATOM 535 C CA . PRO A 1 66 ? 22.137 16.847 -30.934 1.00 54.03 66 PRO A CA 1
ATOM 536 C C . PRO A 1 66 ? 20.772 16.185 -30.716 1.00 54.03 66 PRO A C 1
ATOM 538 O O . PRO A 1 66 ? 19.752 16.611 -31.256 1.00 54.03 66 PRO A O 1
ATOM 541 N N . THR A 1 67 ? 20.754 15.136 -29.897 1.00 61.53 67 THR A N 1
ATOM 542 C CA . THR A 1 67 ? 19.522 14.466 -29.467 1.00 61.53 67 THR A CA 1
ATOM 543 C C . THR A 1 67 ? 18.539 15.480 -28.897 1.00 61.53 67 THR A C 1
ATOM 545 O O . THR A 1 67 ? 18.904 16.280 -28.038 1.00 61.53 67 THR A O 1
ATOM 548 N N . SER A 1 68 ? 17.294 15.441 -29.374 1.00 72.44 68 SER A N 1
ATOM 549 C CA . SER A 1 68 ? 16.258 16.363 -28.914 1.00 72.44 68 SER A CA 1
ATOM 550 C C . SER A 1 68 ? 15.963 16.171 -27.420 1.00 72.44 68 SER A C 1
ATOM 552 O O . SER A 1 68 ? 16.045 15.055 -26.896 1.00 72.44 68 SER A O 1
ATOM 554 N N . ASP A 1 69 ? 15.523 17.231 -26.733 1.00 72.94 69 ASP A N 1
ATOM 555 C CA . ASP A 1 69 ? 15.054 17.137 -25.340 1.00 72.94 69 ASP A CA 1
ATOM 556 C C . ASP A 1 69 ? 13.946 16.080 -25.185 1.00 72.94 69 ASP A C 1
ATOM 558 O O . ASP A 1 69 ? 13.835 15.402 -24.161 1.00 72.94 69 ASP A O 1
ATOM 562 N N . ALA A 1 70 ? 13.122 15.899 -26.223 1.00 73.06 70 ALA A N 1
ATOM 563 C CA . ALA A 1 70 ? 12.086 14.875 -26.257 1.00 73.06 70 ALA A CA 1
ATOM 564 C C . ALA A 1 70 ? 12.679 13.456 -26.234 1.00 73.06 70 ALA A C 1
ATOM 566 O O . ALA A 1 70 ? 12.193 12.603 -25.491 1.00 73.06 70 ALA A O 1
ATOM 567 N N . ASP A 1 71 ? 13.742 13.197 -26.993 1.00 77.62 71 ASP A N 1
ATOM 568 C CA . ASP A 1 71 ? 14.420 11.900 -27.005 1.00 77.62 71 ASP A CA 1
ATOM 569 C C . ASP A 1 71 ? 15.145 11.606 -25.695 1.00 77.62 71 ASP A C 1
ATOM 571 O O . ASP A 1 71 ? 15.057 10.484 -25.191 1.00 77.62 71 ASP A O 1
ATOM 575 N N . MET A 1 72 ? 15.786 12.615 -25.102 1.00 81.31 72 MET A N 1
ATOM 576 C CA . MET A 1 72 ? 16.381 12.494 -23.771 1.00 81.31 72 MET A CA 1
ATOM 577 C C . MET A 1 72 ? 15.327 12.151 -22.716 1.00 81.31 72 MET A C 1
ATOM 579 O O . MET A 1 72 ? 15.523 11.230 -21.920 1.00 81.31 72 MET A O 1
ATOM 583 N N . ASN A 1 73 ? 14.172 12.821 -22.746 1.00 82.06 73 ASN A N 1
ATOM 584 C CA . ASN A 1 73 ? 13.055 12.521 -21.850 1.00 82.06 73 ASN A CA 1
ATOM 585 C C . ASN A 1 73 ? 12.531 11.089 -22.031 1.00 82.06 73 ASN A C 1
ATOM 587 O O . ASN A 1 73 ? 12.211 10.420 -21.046 1.00 82.06 73 ASN A O 1
ATOM 591 N N . TRP A 1 74 ? 12.484 10.577 -23.263 1.00 84.75 74 TRP A N 1
ATOM 592 C CA . TRP A 1 74 ? 12.114 9.184 -23.517 1.00 84.75 74 TRP A CA 1
ATOM 593 C C . TRP A 1 74 ? 13.163 8.182 -23.027 1.00 84.75 74 TRP A C 1
ATOM 595 O O . TRP A 1 74 ? 12.799 7.125 -22.511 1.00 84.75 74 TRP A O 1
ATOM 605 N N . ASN A 1 75 ? 14.450 8.508 -23.129 1.00 89.44 75 ASN A N 1
ATOM 606 C CA . ASN A 1 75 ? 15.522 7.679 -22.579 1.00 89.44 75 ASN A CA 1
ATOM 607 C C . ASN A 1 75 ? 15.455 7.631 -21.044 1.00 89.44 75 ASN A C 1
ATOM 609 O O . ASN A 1 75 ? 15.544 6.556 -20.447 1.00 89.44 75 ASN A O 1
ATOM 613 N N . VAL A 1 76 ? 15.183 8.770 -20.398 1.00 88.12 76 VAL A N 1
ATOM 614 C CA . VAL A 1 76 ? 14.902 8.830 -18.955 1.00 88.12 76 VAL A CA 1
ATOM 615 C C . VAL A 1 76 ? 13.656 8.009 -18.605 1.00 88.12 76 VAL A C 1
ATOM 617 O O . VAL A 1 76 ? 13.680 7.253 -17.631 1.00 88.12 76 VAL A O 1
ATOM 620 N N . TYR A 1 77 ? 12.584 8.094 -19.402 1.00 89.31 77 TYR A N 1
ATOM 621 C CA . TYR A 1 77 ? 11.377 7.285 -19.202 1.00 89.31 77 TYR A CA 1
ATOM 622 C C . TYR A 1 77 ? 11.695 5.784 -19.185 1.00 89.31 77 TYR A C 1
ATOM 624 O O . TYR A 1 77 ? 11.232 5.095 -18.277 1.00 89.31 77 TYR A O 1
ATOM 632 N N . VAL A 1 78 ? 12.513 5.286 -20.123 1.00 91.94 78 VAL A N 1
ATOM 633 C CA . VAL A 1 78 ? 12.915 3.868 -20.177 1.00 91.94 78 VAL A CA 1
ATOM 634 C C . VAL A 1 78 ? 13.652 3.452 -18.904 1.00 91.94 78 VAL A C 1
ATOM 636 O O . VAL A 1 78 ? 13.299 2.443 -18.299 1.00 91.94 78 VAL A O 1
ATOM 639 N N . LEU A 1 79 ? 14.611 4.247 -18.427 1.00 93.19 79 LEU A N 1
ATOM 640 C CA . LEU A 1 79 ? 15.334 3.932 -17.188 1.00 93.19 79 LEU A CA 1
ATOM 641 C C . LEU A 1 79 ? 14.401 3.910 -15.967 1.00 93.19 79 LEU A C 1
ATOM 643 O O . LEU A 1 79 ? 14.472 3.007 -15.133 1.00 93.19 79 LEU A O 1
ATOM 647 N N . LEU A 1 80 ? 13.476 4.869 -15.867 1.00 91.75 80 LEU A N 1
ATOM 648 C CA . LEU A 1 80 ? 12.495 4.898 -14.780 1.00 91.75 80 LEU A CA 1
ATOM 649 C C . LEU A 1 80 ? 11.499 3.736 -14.859 1.00 91.75 80 LEU A C 1
ATOM 651 O O . LEU A 1 80 ? 11.097 3.217 -13.818 1.00 91.75 80 LEU A O 1
ATOM 655 N N . PHE A 1 81 ? 11.108 3.333 -16.067 1.00 91.00 81 PHE A N 1
ATOM 656 C CA . PHE A 1 81 ? 10.275 2.161 -16.317 1.00 91.00 81 PHE A CA 1
ATOM 657 C C . PHE A 1 81 ? 10.968 0.886 -15.826 1.00 91.00 81 PHE A C 1
ATOM 659 O O . PHE A 1 81 ? 10.429 0.196 -14.964 1.00 91.00 81 PHE A O 1
ATOM 666 N N . LEU A 1 82 ? 12.203 0.631 -16.265 1.00 94.12 82 LEU A N 1
ATOM 667 C CA . LEU A 1 82 ? 12.980 -0.540 -15.843 1.00 94.12 82 LEU A CA 1
ATOM 668 C C . LEU A 1 82 ? 13.205 -0.568 -14.324 1.00 94.12 82 LEU A C 1
ATOM 670 O O . LEU A 1 82 ? 13.078 -1.617 -13.690 1.00 94.12 82 LEU A O 1
ATOM 674 N N . ARG A 1 83 ? 13.462 0.596 -13.712 1.00 93.94 83 ARG A N 1
ATOM 675 C CA . ARG A 1 83 ? 13.592 0.726 -12.254 1.00 93.94 83 ARG A CA 1
ATOM 676 C C . ARG A 1 83 ? 12.295 0.368 -11.524 1.00 93.94 83 ARG A C 1
ATOM 678 O O . ARG A 1 83 ? 12.351 -0.270 -10.479 1.00 93.94 83 ARG A O 1
ATOM 685 N N . ARG A 1 84 ? 11.124 0.791 -12.023 1.00 91.44 84 ARG A N 1
ATOM 686 C CA . ARG A 1 84 ? 9.824 0.486 -11.384 1.00 91.44 84 ARG A CA 1
ATOM 687 C C . ARG A 1 84 ? 9.556 -1.015 -11.295 1.00 91.44 84 ARG A C 1
ATOM 689 O O . ARG A 1 84 ? 8.926 -1.448 -10.336 1.00 91.44 84 ARG A O 1
ATOM 696 N N . TYR A 1 85 ? 10.065 -1.783 -12.253 1.00 91.50 85 TYR A N 1
ATOM 697 C CA . TYR A 1 85 ? 9.946 -3.240 -12.294 1.00 91.50 85 TYR A CA 1
ATOM 698 C C . TYR A 1 85 ? 11.179 -3.968 -11.738 1.00 91.50 85 TYR A C 1
ATOM 700 O O . TYR A 1 85 ? 11.342 -5.159 -11.984 1.00 91.50 85 TYR A O 1
ATOM 708 N N . ASN A 1 86 ? 12.021 -3.264 -10.969 1.00 91.50 86 ASN A N 1
ATOM 709 C CA . ASN A 1 86 ? 13.213 -3.791 -10.297 1.00 91.50 86 ASN A CA 1
ATOM 710 C C . ASN A 1 86 ? 14.236 -4.454 -11.233 1.00 91.50 86 ASN A C 1
ATOM 712 O O . ASN A 1 86 ? 15.018 -5.286 -10.789 1.00 91.50 86 ASN A O 1
ATOM 716 N N . MET A 1 87 ? 14.254 -4.084 -12.515 1.00 95.00 87 MET A N 1
ATOM 717 C CA . MET A 1 87 ? 15.233 -4.627 -13.463 1.00 95.00 87 MET A CA 1
ATOM 718 C C . MET A 1 87 ? 16.589 -3.915 -13.356 1.00 95.00 87 MET A C 1
ATOM 720 O O . MET A 1 87 ? 17.636 -4.478 -13.675 1.00 95.00 87 MET A O 1
ATOM 724 N N . ILE A 1 88 ? 16.570 -2.662 -12.889 1.00 95.69 88 ILE A N 1
ATOM 725 C CA . ILE A 1 88 ? 17.762 -1.858 -12.613 1.00 95.69 88 ILE A CA 1
ATOM 726 C C . ILE A 1 88 ? 17.619 -1.105 -11.291 1.00 95.69 88 ILE A C 1
ATOM 728 O O . ILE A 1 88 ? 16.516 -0.733 -10.879 1.00 95.69 88 ILE A O 1
ATOM 732 N N . GLN A 1 89 ? 18.754 -0.770 -10.689 1.00 93.75 89 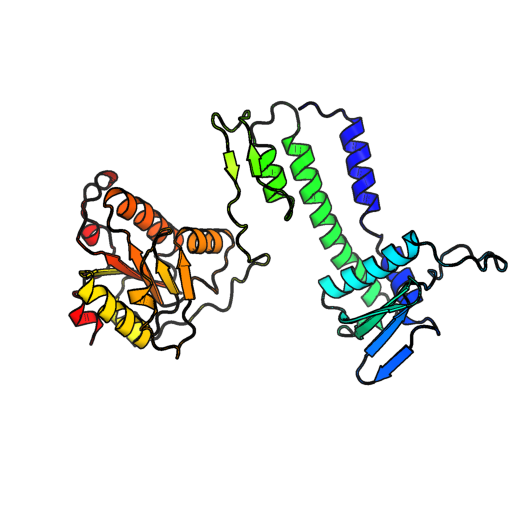GLN A N 1
ATOM 733 C CA . GLN A 1 89 ? 18.858 0.193 -9.601 1.00 93.75 89 GLN A CA 1
ATOM 734 C C . GLN A 1 89 ? 19.527 1.474 -10.113 1.00 93.75 89 GLN A C 1
ATOM 736 O O . GLN A 1 89 ? 20.574 1.418 -10.749 1.00 93.75 89 GLN A O 1
ATOM 741 N N . ILE A 1 90 ? 18.948 2.643 -9.825 1.00 93.12 90 ILE A N 1
ATOM 742 C CA . ILE A 1 90 ? 19.603 3.937 -10.082 1.00 93.12 90 ILE A CA 1
ATOM 743 C C . ILE A 1 90 ? 20.438 4.292 -8.851 1.00 93.12 90 ILE A C 1
ATOM 745 O O . ILE A 1 90 ? 19.884 4.400 -7.757 1.00 93.12 90 ILE A O 1
ATOM 749 N N . LEU A 1 91 ? 21.748 4.454 -9.037 1.00 91.88 91 LEU A N 1
ATOM 750 C CA . LEU A 1 91 ? 22.709 4.735 -7.968 1.00 91.88 91 LEU A CA 1
ATOM 751 C C . LEU A 1 91 ? 23.039 6.226 -7.871 1.00 91.88 91 LEU A C 1
ATOM 753 O O . LEU A 1 91 ? 23.099 6.773 -6.775 1.00 91.88 91 LEU A O 1
ATOM 757 N N . GLU A 1 92 ? 23.246 6.884 -9.011 1.00 91.56 92 GLU A N 1
ATOM 758 C CA . GLU A 1 92 ? 23.635 8.294 -9.065 1.00 91.56 92 GLU A CA 1
ATOM 759 C C . GLU A 1 92 ? 23.084 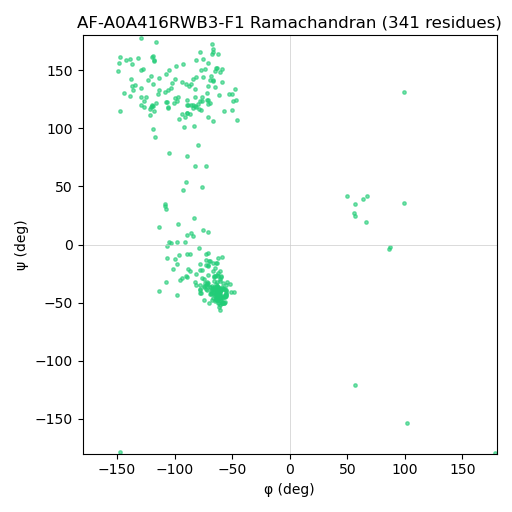8.955 -10.334 1.00 91.56 92 GLU A C 1
ATOM 761 O O . GLU A 1 92 ? 22.949 8.309 -11.375 1.00 91.56 92 GLU A O 1
ATOM 766 N N . VAL A 1 93 ? 22.783 10.252 -10.256 1.00 90.94 93 VAL A N 1
ATOM 767 C CA . VAL A 1 93 ? 22.385 11.083 -11.398 1.00 90.94 93 VAL A CA 1
ATOM 768 C C . VAL A 1 93 ? 23.251 12.337 -11.402 1.00 90.94 93 VAL A C 1
ATOM 770 O O . VAL A 1 93 ? 23.307 13.052 -10.403 1.00 90.94 93 VAL A O 1
ATOM 773 N N . LYS A 1 94 ? 23.900 12.619 -12.531 1.00 86.81 94 LYS A N 1
ATOM 774 C CA . LYS A 1 94 ? 24.660 13.849 -12.773 1.00 86.81 94 LYS A CA 1
ATOM 775 C C . LYS A 1 94 ? 24.077 14.585 -13.966 1.00 86.81 94 LYS A C 1
ATOM 777 O O . LYS A 1 94 ? 23.625 13.961 -14.922 1.00 86.81 94 LYS A O 1
ATOM 782 N N . ILE A 1 95 ? 24.106 15.910 -13.908 1.00 82.62 95 ILE A N 1
ATOM 783 C CA . ILE A 1 95 ? 23.750 16.764 -15.038 1.00 82.62 95 ILE A CA 1
ATOM 784 C C . ILE A 1 95 ? 25.052 17.330 -15.587 1.00 82.62 95 ILE A C 1
ATOM 786 O O . ILE A 1 95 ? 25.763 18.032 -14.873 1.00 82.62 95 ILE A O 1
ATOM 790 N N . ASP A 1 96 ? 25.360 17.007 -16.838 1.00 76.94 96 ASP A N 1
ATOM 791 C CA . ASP A 1 96 ? 26.542 17.496 -17.541 1.00 76.94 96 ASP A CA 1
ATOM 792 C C . ASP A 1 96 ? 26.114 18.251 -18.803 1.00 76.94 96 ASP A C 1
ATOM 794 O O . ASP A 1 96 ? 25.579 17.659 -19.743 1.00 76.94 96 ASP A O 1
ATOM 798 N N . HIS A 1 97 ? 26.313 19.573 -18.810 1.00 74.81 97 HIS A N 1
ATOM 799 C CA . HIS A 1 97 ? 25.968 20.454 -19.936 1.00 74.81 97 HIS A CA 1
ATOM 800 C C . HIS A 1 97 ? 24.528 20.250 -20.461 1.00 74.81 97 HIS A C 1
ATOM 802 O O . HIS A 1 97 ? 24.292 20.199 -21.664 1.00 74.81 97 HIS A O 1
ATOM 808 N N . GLY A 1 98 ? 23.561 20.089 -19.548 1.00 70.62 98 GLY A N 1
ATOM 809 C CA . GLY A 1 98 ? 22.144 19.874 -19.875 1.00 70.62 98 GLY A CA 1
ATOM 810 C C . GLY A 1 98 ? 21.746 18.417 -20.132 1.00 70.62 98 GLY A C 1
ATOM 811 O O . GLY A 1 98 ? 20.562 18.143 -20.279 1.00 70.62 98 GLY A O 1
ATOM 812 N N . ARG A 1 99 ? 22.692 17.467 -20.125 1.00 76.62 99 ARG A N 1
ATOM 813 C CA . ARG A 1 99 ? 22.439 16.034 -20.348 1.00 76.62 99 ARG A CA 1
ATOM 814 C C . ARG A 1 99 ? 22.448 15.257 -19.039 1.00 76.62 99 ARG A C 1
ATOM 816 O O . ARG A 1 99 ? 23.302 15.491 -18.183 1.00 76.62 99 ARG A O 1
ATOM 823 N N . TYR A 1 100 ? 21.524 14.309 -18.887 1.00 83.38 100 TYR A N 1
ATOM 824 C CA . TYR A 1 100 ? 21.513 13.429 -17.720 1.00 83.38 100 TYR A CA 1
ATOM 825 C C . TYR A 1 100 ? 22.460 12.256 -17.943 1.00 83.38 100 TYR A C 1
ATOM 827 O O . TYR A 1 100 ? 22.276 11.453 -18.860 1.00 83.38 100 TYR A O 1
ATOM 835 N N . MET A 1 101 ? 23.442 12.145 -17.061 1.00 88.44 101 MET A N 1
ATOM 836 C CA . MET A 1 101 ? 24.334 11.005 -16.957 1.00 88.44 101 MET A CA 1
ATOM 837 C C . MET A 1 101 ? 23.942 10.194 -15.724 1.00 88.44 101 MET A C 1
ATOM 839 O O . MET A 1 101 ? 23.980 10.704 -14.602 1.00 88.44 101 MET A O 1
ATOM 843 N N . ILE A 1 102 ? 23.518 8.949 -15.920 1.00 92.81 102 ILE A N 1
ATOM 844 C CA . ILE A 1 102 ? 22.891 8.148 -14.865 1.00 92.81 102 ILE A CA 1
ATOM 845 C C . ILE A 1 102 ? 23.723 6.896 -14.616 1.00 92.81 102 ILE A C 1
ATOM 847 O O . ILE A 1 102 ? 23.877 6.058 -15.501 1.00 92.81 102 ILE A O 1
ATOM 851 N N . LEU A 1 103 ? 24.236 6.748 -13.395 1.00 93.88 103 LEU A N 1
ATOM 852 C CA . LEU A 1 103 ? 24.866 5.511 -12.952 1.00 93.88 103 LEU A CA 1
ATOM 853 C C . LEU A 1 103 ? 23.778 4.533 -12.517 1.00 93.88 103 LEU A C 1
ATOM 855 O O . LEU A 1 103 ? 23.045 4.789 -11.557 1.00 93.88 103 LEU A O 1
ATOM 859 N N . ILE A 1 104 ? 23.709 3.397 -13.199 1.00 96.19 104 ILE A N 1
ATOM 860 C CA . ILE A 1 104 ? 22.784 2.315 -12.878 1.00 96.19 104 ILE A CA 1
ATOM 861 C C . ILE A 1 104 ? 23.543 1.046 -12.505 1.00 96.19 104 ILE A C 1
ATOM 863 O O . ILE A 1 104 ? 24.689 0.852 -12.910 1.00 96.19 104 ILE A O 1
ATOM 867 N N . LYS A 1 105 ? 22.877 0.163 -11.770 1.00 95.88 105 LYS A N 1
ATOM 868 C CA . LYS A 1 105 ? 23.259 -1.234 -11.591 1.00 95.88 105 LYS A CA 1
ATOM 869 C C . LYS A 1 105 ? 22.200 -2.120 -12.238 1.00 95.88 105 LYS A C 1
ATOM 871 O O . LYS A 1 105 ? 21.006 -1.879 -12.057 1.00 95.88 105 LYS A O 1
ATOM 876 N N . ILE A 1 106 ? 22.642 -3.104 -13.015 1.00 95.62 106 ILE A N 1
ATOM 877 C CA . ILE A 1 106 ? 21.757 -4.112 -13.603 1.00 95.62 106 ILE A CA 1
ATOM 878 C C . ILE A 1 106 ? 21.440 -5.153 -12.531 1.00 95.62 106 ILE A C 1
ATOM 880 O O . ILE A 1 106 ? 22.357 -5.779 -12.000 1.00 95.62 106 ILE A O 1
ATOM 884 N N . GLU A 1 107 ? 20.155 -5.312 -12.224 1.00 95.19 107 GLU A N 1
ATOM 885 C CA . GLU A 1 107 ? 19.655 -6.309 -11.265 1.00 95.19 107 GLU A CA 1
ATOM 886 C C . GLU A 1 107 ? 19.056 -7.530 -11.981 1.00 95.19 107 GLU A C 1
ATOM 888 O O . GLU A 1 107 ? 18.979 -8.612 -11.409 1.00 95.19 107 GLU A O 1
ATOM 893 N N . ASP A 1 108 ? 18.662 -7.368 -13.247 1.00 93.12 108 ASP A N 1
ATOM 894 C CA . ASP A 1 108 ? 18.040 -8.405 -14.063 1.00 93.12 108 ASP A CA 1
ATOM 895 C C . ASP A 1 108 ? 18.897 -8.733 -15.290 1.00 93.12 108 ASP A C 1
ATOM 897 O O . ASP A 1 108 ? 19.091 -7.900 -16.181 1.00 93.12 108 ASP A O 1
ATOM 901 N N . ASP A 1 109 ? 19.407 -9.963 -15.340 1.00 92.00 109 ASP A N 1
ATOM 902 C CA . ASP A 1 109 ? 20.339 -10.407 -16.376 1.00 92.00 109 ASP A CA 1
ATOM 903 C C . ASP A 1 109 ? 19.725 -10.441 -17.782 1.00 92.00 109 ASP A C 1
ATOM 905 O O . ASP A 1 109 ? 20.468 -10.320 -18.760 1.00 92.00 109 ASP A O 1
ATOM 909 N N . ARG A 1 110 ? 18.390 -10.483 -17.898 1.00 93.19 110 ARG A N 1
ATOM 910 C CA . ARG A 1 110 ? 17.682 -10.404 -19.189 1.00 93.19 110 ARG A CA 1
ATOM 911 C C . ARG A 1 110 ? 17.961 -9.099 -19.928 1.00 93.19 110 ARG A C 1
ATOM 913 O O . ARG A 1 110 ? 17.841 -9.038 -21.140 1.00 93.19 110 ARG A O 1
ATOM 920 N N . LEU A 1 111 ? 18.367 -8.039 -19.228 1.00 93.00 111 LEU A N 1
ATOM 921 C CA . LEU A 1 111 ? 18.705 -6.759 -19.857 1.00 93.00 111 LEU A CA 1
ATOM 922 C C . LEU A 1 111 ? 20.026 -6.770 -20.636 1.00 93.00 111 LEU A C 1
ATOM 924 O O . LEU A 1 111 ? 20.305 -5.815 -21.362 1.00 93.00 111 LEU A O 1
ATOM 928 N N . ARG A 1 112 ? 20.865 -7.798 -20.468 1.00 88.88 112 ARG A N 1
ATOM 929 C CA . ARG A 1 112 ? 22.215 -7.831 -21.051 1.00 88.88 112 ARG A CA 1
ATOM 930 C C . ARG A 1 112 ? 22.216 -8.129 -22.547 1.00 88.88 112 ARG A C 1
ATOM 932 O O . ARG A 1 112 ? 23.158 -7.731 -23.231 1.00 88.88 112 ARG A O 1
ATOM 939 N N . ILE A 1 113 ? 21.213 -8.862 -23.024 1.00 89.25 113 ILE A N 1
ATOM 940 C CA . ILE A 1 113 ? 21.077 -9.318 -24.407 1.00 89.25 113 ILE A CA 1
ATOM 941 C C . ILE A 1 113 ? 19.620 -9.116 -24.811 1.00 89.25 113 ILE A C 1
ATOM 943 O O . ILE A 1 113 ? 18.714 -9.408 -24.040 1.00 89.25 113 ILE A O 1
ATOM 947 N N . VAL A 1 114 ? 19.394 -8.601 -26.017 1.00 89.44 114 VAL A N 1
ATOM 948 C CA . VAL A 1 114 ? 18.042 -8.509 -26.570 1.00 89.44 114 VAL A CA 1
ATOM 949 C C . VAL A 1 114 ? 17.684 -9.850 -27.200 1.00 89.44 114 VAL A C 1
ATOM 951 O O . VAL A 1 114 ? 18.142 -10.162 -28.296 1.00 89.44 114 VAL A O 1
ATOM 954 N N . ASP A 1 115 ? 16.881 -10.635 -26.491 1.00 90.94 115 ASP A N 1
ATOM 955 C CA . ASP A 1 115 ? 16.350 -11.923 -26.929 1.00 90.94 115 ASP A CA 1
ATOM 956 C C . ASP A 1 115 ? 14.823 -12.003 -26.738 1.00 90.94 115 ASP A C 1
ATOM 958 O O . ASP A 1 115 ? 14.179 -11.066 -26.250 1.00 90.94 115 ASP A O 1
ATOM 962 N N . ASP A 1 116 ? 14.231 -13.127 -27.146 1.00 93.44 116 ASP A N 1
ATOM 963 C CA . ASP A 1 116 ? 12.788 -13.356 -27.029 1.00 93.44 116 ASP A CA 1
ATOM 964 C C . ASP A 1 116 ? 12.309 -13.316 -25.566 1.00 93.44 116 ASP A C 1
ATOM 966 O O . ASP A 1 116 ? 11.181 -12.896 -25.294 1.00 93.44 116 ASP A O 1
ATOM 970 N N . GLU A 1 117 ? 13.166 -13.693 -24.609 1.00 93.94 117 GLU A N 1
ATOM 971 C CA . GLU A 1 117 ? 12.842 -13.665 -23.182 1.00 93.94 117 GLU A CA 1
ATOM 972 C C . GLU A 1 117 ? 12.676 -12.225 -22.679 1.00 93.94 117 GLU A C 1
ATOM 974 O O . GLU A 1 117 ? 11.668 -11.900 -22.035 1.00 93.94 117 GLU A O 1
ATOM 979 N N . LEU A 1 118 ? 13.618 -11.335 -23.011 1.00 93.44 118 LEU A N 1
ATOM 980 C CA . LEU A 1 118 ? 13.506 -9.912 -22.700 1.00 93.44 118 LEU A CA 1
ATOM 981 C C . LEU A 1 118 ? 12.274 -9.302 -23.378 1.00 93.44 118 LEU A C 1
ATOM 983 O O . LEU A 1 118 ? 11.527 -8.555 -22.741 1.00 93.44 118 LEU A O 1
ATOM 987 N N . VAL A 1 119 ? 12.041 -9.625 -24.653 1.00 93.94 119 VAL A N 1
ATOM 988 C CA . VAL A 1 119 ? 10.911 -9.094 -25.430 1.00 93.94 119 VAL A CA 1
ATOM 989 C C . VAL A 1 119 ? 9.577 -9.435 -24.765 1.00 93.94 119 VAL A C 1
ATOM 991 O O . VAL A 1 119 ? 8.758 -8.538 -24.530 1.00 93.94 119 VAL A O 1
ATOM 994 N N . GLU A 1 120 ? 9.359 -10.703 -24.420 1.00 94.50 120 GLU A N 1
ATOM 995 C CA . GLU A 1 120 ? 8.123 -11.148 -23.771 1.00 94.50 120 GLU A CA 1
ATOM 996 C C . GLU A 1 120 ? 7.960 -10.552 -22.370 1.00 94.50 120 GLU A C 1
ATOM 998 O O . GLU A 1 120 ? 6.865 -10.113 -21.994 1.00 94.50 120 GLU A O 1
ATOM 1003 N N . TYR A 1 121 ? 9.050 -10.436 -21.606 1.00 94.19 121 TYR A N 1
ATOM 1004 C CA . TYR A 1 121 ? 8.986 -9.811 -20.291 1.00 94.19 121 TYR A CA 1
ATOM 1005 C C . TYR A 1 121 ? 8.606 -8.326 -20.377 1.00 94.19 121 TYR A C 1
ATOM 1007 O O . TYR A 1 121 ? 7.688 -7.894 -19.674 1.00 94.19 121 TYR A O 1
ATOM 1015 N N . ILE A 1 122 ? 9.231 -7.557 -21.279 1.00 94.38 122 ILE A N 1
ATOM 1016 C CA . ILE A 1 122 ? 8.914 -6.137 -21.498 1.00 94.38 122 ILE A CA 1
ATOM 1017 C C . ILE A 1 122 ? 7.464 -5.956 -21.966 1.00 94.38 122 ILE A C 1
ATOM 1019 O O . ILE A 1 122 ? 6.788 -5.044 -21.483 1.00 94.38 122 ILE A O 1
ATOM 1023 N N . LYS A 1 123 ? 6.944 -6.813 -22.859 1.00 93.25 123 LYS A N 1
ATOM 1024 C CA . LYS A 1 123 ? 5.520 -6.796 -23.255 1.00 93.25 123 LYS A CA 1
ATOM 1025 C C . LYS A 1 123 ? 4.600 -6.938 -22.048 1.00 93.25 123 LYS A C 1
ATOM 1027 O O . LYS A 1 123 ? 3.711 -6.104 -21.865 1.00 93.25 123 LYS A O 1
ATOM 1032 N N . LYS A 1 124 ? 4.864 -7.926 -21.191 1.00 93.31 124 LYS A N 1
ATOM 1033 C CA . LYS A 1 124 ? 4.077 -8.184 -19.981 1.00 93.31 124 LYS A CA 1
ATOM 1034 C C . LYS A 1 124 ? 4.057 -6.984 -19.032 1.00 93.31 124 LYS A C 1
ATOM 1036 O O . LYS A 1 124 ? 2.986 -6.565 -18.597 1.00 93.31 124 LYS A O 1
ATOM 1041 N N . ILE A 1 125 ? 5.215 -6.413 -18.691 1.00 91.44 125 ILE A N 1
ATOM 1042 C CA . ILE A 1 125 ? 5.264 -5.281 -17.747 1.00 91.44 125 ILE A CA 1
ATOM 1043 C C . ILE A 1 125 ? 4.722 -3.983 -18.370 1.00 91.44 125 ILE A C 1
ATOM 1045 O O . ILE A 1 125 ? 4.050 -3.207 -17.692 1.00 91.44 125 ILE A O 1
ATOM 1049 N N . ARG A 1 126 ? 4.893 -3.777 -19.683 1.00 89.69 126 ARG A N 1
ATOM 1050 C CA . ARG A 1 126 ? 4.282 -2.652 -20.409 1.00 89.69 126 ARG A CA 1
ATOM 1051 C C . ARG A 1 126 ? 2.760 -2.751 -20.428 1.00 89.69 126 ARG A C 1
ATOM 1053 O O . ARG A 1 126 ? 2.088 -1.731 -20.291 1.00 89.69 126 ARG A O 1
ATOM 1060 N N . GLU A 1 127 ? 2.203 -3.949 -20.585 1.00 87.75 127 GLU A N 1
ATOM 1061 C CA . GLU A 1 127 ? 0.756 -4.167 -20.504 1.00 87.75 127 GLU A CA 1
ATOM 1062 C C . GLU A 1 127 ? 0.212 -3.826 -19.108 1.00 87.75 127 GLU A C 1
ATOM 1064 O O . GLU A 1 127 ? -0.865 -3.241 -18.990 1.00 87.75 127 GLU A O 1
ATOM 1069 N N . GLN A 1 128 ? 0.973 -4.094 -18.043 1.00 85.62 128 GLN A N 1
ATOM 1070 C CA . GLN A 1 128 ? 0.606 -3.667 -16.689 1.00 85.62 128 GLN A CA 1
ATOM 1071 C C . GLN A 1 128 ? 0.574 -2.136 -16.548 1.00 85.62 128 GLN A C 1
ATOM 1073 O O . GLN A 1 128 ? -0.403 -1.612 -16.007 1.00 85.62 128 GLN A O 1
ATOM 1078 N N . GLU A 1 129 ? 1.574 -1.408 -17.066 1.00 79.75 129 GLU A N 1
ATOM 1079 C CA . GLU A 1 129 ? 1.531 0.067 -17.088 1.00 79.75 129 GLU A CA 1
ATOM 1080 C C . GLU A 1 129 ? 0.359 0.588 -17.917 1.00 79.75 129 GLU A C 1
ATOM 1082 O O . GLU A 1 129 ? -0.366 1.486 -17.484 1.00 79.75 129 GLU A O 1
ATOM 1087 N N . TRP A 1 130 ? 0.140 0.009 -19.097 1.00 82.19 130 TRP A N 1
ATOM 1088 C CA . TRP A 1 130 ? -0.971 0.388 -19.958 1.00 82.19 130 TRP A CA 1
ATOM 1089 C C . TRP A 1 130 ? -2.314 0.195 -19.255 1.00 82.19 130 TRP A C 1
ATOM 1091 O O . TRP A 1 130 ? -3.150 1.097 -19.260 1.00 82.19 130 TRP A O 1
ATOM 1101 N N . ASN A 1 131 ? -2.504 -0.944 -18.590 1.00 81.62 131 ASN A N 1
ATOM 1102 C CA . ASN A 1 131 ? -3.712 -1.232 -17.828 1.00 81.62 131 ASN A CA 1
ATOM 1103 C C . ASN A 1 131 ? -3.911 -0.252 -16.671 1.00 81.62 131 ASN A C 1
ATOM 1105 O O . ASN A 1 131 ? -5.047 0.144 -16.422 1.00 81.62 131 ASN A O 1
ATOM 1109 N N . TYR A 1 132 ? -2.844 0.181 -15.994 1.00 77.19 132 TYR A N 1
ATOM 1110 C CA . TYR A 1 132 ? -2.929 1.221 -14.967 1.00 77.19 132 TYR A CA 1
ATOM 1111 C C . TYR A 1 132 ? -3.464 2.537 -15.552 1.00 77.19 132 TYR A C 1
ATOM 1113 O O . TYR A 1 132 ? -4.513 3.020 -15.123 1.00 77.19 132 TYR A O 1
ATOM 1121 N N . TYR A 1 133 ? -2.818 3.072 -16.594 1.00 72.31 133 TYR A N 1
ATOM 1122 C CA . TYR A 1 133 ? -3.246 4.329 -17.221 1.00 72.31 133 TYR A CA 1
ATOM 1123 C C . TYR A 1 133 ? -4.631 4.228 -17.869 1.00 72.31 133 TYR A C 1
ATOM 1125 O O . TYR A 1 133 ? -5.431 5.159 -17.771 1.00 72.31 133 TYR A O 1
ATOM 1133 N N . SER A 1 134 ? -4.934 3.096 -18.508 1.00 77.31 134 SER A N 1
ATOM 1134 C CA . SER A 1 134 ? -6.222 2.858 -19.154 1.00 77.31 134 SER A CA 1
ATOM 1135 C C . SER A 1 134 ? -7.352 2.738 -18.135 1.00 77.31 134 SER A C 1
ATOM 1137 O O . SER A 1 134 ? -8.404 3.330 -18.354 1.00 77.31 134 SER A O 1
ATOM 1139 N N . ARG A 1 135 ? -7.153 2.042 -17.006 1.00 75.75 135 ARG A N 1
ATOM 1140 C CA . ARG A 1 135 ? -8.154 1.965 -15.928 1.00 75.75 135 ARG A CA 1
ATOM 1141 C C . ARG A 1 135 ? -8.432 3.336 -15.328 1.00 75.75 135 ARG A C 1
ATOM 1143 O O . ARG A 1 135 ? -9.596 3.701 -15.235 1.00 75.75 135 ARG A O 1
ATOM 1150 N N . SER A 1 136 ? -7.390 4.102 -15.004 1.00 69.50 136 SER A N 1
ATOM 1151 C CA . SER A 1 136 ? -7.523 5.480 -14.514 1.00 69.50 136 SER A CA 1
ATOM 1152 C C . SER A 1 136 ? -8.300 6.365 -15.491 1.00 69.50 136 SER A C 1
ATOM 1154 O O . SER A 1 136 ? -9.205 7.092 -15.093 1.00 69.50 136 SER A O 1
ATOM 1156 N N . TYR A 1 137 ? -7.998 6.274 -16.789 1.00 74.44 137 TYR A N 1
ATOM 1157 C CA . TYR A 1 137 ? -8.727 7.030 -17.804 1.00 74.44 137 TYR A CA 1
ATOM 1158 C C . TYR A 1 137 ? -10.178 6.589 -17.955 1.00 74.44 137 TYR A C 1
ATOM 1160 O O . TYR A 1 137 ? -11.069 7.428 -18.019 1.00 74.44 137 TYR A O 1
ATOM 1168 N N . ASN A 1 138 ? -10.421 5.279 -18.018 1.00 73.44 138 ASN A N 1
ATOM 1169 C CA . ASN A 1 138 ? -11.763 4.735 -18.177 1.00 73.44 138 ASN A CA 1
ATOM 1170 C C . ASN A 1 138 ? -12.627 5.0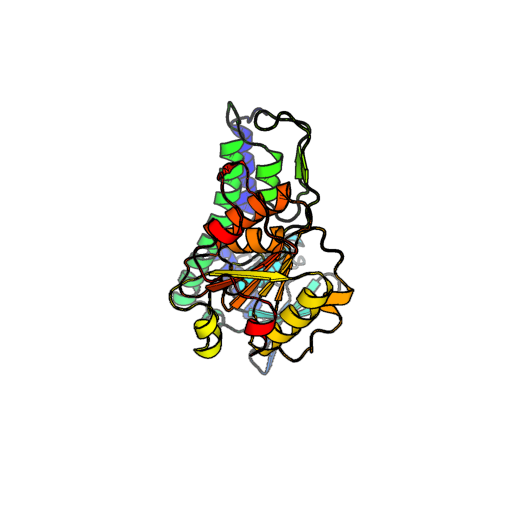42 -16.952 1.00 73.44 138 ASN A C 1
ATOM 1172 O O . ASN A 1 138 ? -13.800 5.340 -17.129 1.00 73.44 138 ASN A O 1
ATOM 1176 N N . ALA A 1 139 ? -12.066 5.026 -15.738 1.00 69.44 139 ALA A N 1
ATOM 1177 C CA . ALA A 1 139 ? -12.765 5.451 -14.528 1.00 69.44 139 ALA A CA 1
ATOM 1178 C C . ALA A 1 139 ? -13.265 6.893 -14.678 1.00 69.44 139 ALA A C 1
ATOM 1180 O O . ALA A 1 139 ? -14.460 7.145 -14.545 1.00 69.44 139 ALA A O 1
ATOM 1181 N N . ILE A 1 140 ? -12.382 7.809 -15.093 1.00 68.88 140 ILE A N 1
ATOM 1182 C CA . ILE A 1 140 ? -12.755 9.210 -15.308 1.00 68.88 140 ILE A CA 1
ATOM 1183 C C . ILE A 1 140 ? -13.764 9.358 -16.448 1.00 68.88 140 ILE A C 1
ATOM 1185 O O . ILE A 1 140 ? -14.795 10.007 -16.303 1.00 68.88 140 ILE A O 1
ATOM 1189 N N . SER A 1 141 ? -13.497 8.727 -17.590 1.00 70.94 141 SER A N 1
ATOM 1190 C CA . SER A 1 141 ? -14.366 8.816 -18.760 1.00 70.94 141 SER A CA 1
ATOM 1191 C C . SER A 1 141 ? -15.753 8.229 -18.506 1.00 70.94 141 SER A C 1
ATOM 1193 O O . SER A 1 141 ? -16.705 8.714 -19.109 1.00 70.94 141 SER A O 1
ATOM 1195 N N . ASN A 1 142 ? -15.875 7.196 -17.671 1.00 70.44 142 ASN A N 1
ATOM 1196 C CA . ASN A 1 142 ? -17.158 6.593 -17.324 1.00 70.44 142 ASN A CA 1
ATOM 1197 C C . ASN A 1 142 ? -17.918 7.445 -16.307 1.00 70.44 142 ASN A C 1
ATOM 1199 O O . ASN A 1 142 ? -19.115 7.650 -16.484 1.00 70.44 142 ASN A O 1
ATOM 1203 N N . ALA A 1 143 ? -17.230 7.980 -15.297 1.00 64.38 143 ALA A N 1
ATOM 1204 C CA . ALA A 1 143 ? -17.850 8.796 -14.260 1.00 64.38 143 ALA A CA 1
ATOM 1205 C C . ALA A 1 143 ? -18.411 10.125 -14.797 1.00 64.38 143 ALA A C 1
ATOM 1207 O O . ALA A 1 143 ? -19.391 10.636 -14.267 1.00 64.38 143 ALA A O 1
ATOM 1208 N N . VAL A 1 144 ? -17.842 10.671 -15.877 1.00 67.12 144 VAL A N 1
ATOM 1209 C CA . VAL A 1 144 ? -18.264 11.959 -16.463 1.00 67.12 144 VAL A CA 1
ATOM 1210 C C . VAL A 1 144 ? -19.352 11.796 -17.557 1.00 67.12 144 VAL A C 1
ATOM 1212 O O . VAL A 1 144 ? -19.801 12.780 -18.143 1.00 67.12 144 VAL A O 1
ATOM 1215 N N . ARG A 1 145 ? -19.839 10.574 -17.839 1.00 65.38 145 ARG A N 1
ATOM 1216 C CA . ARG A 1 145 ? -20.992 10.359 -18.748 1.00 65.38 145 ARG A CA 1
ATOM 1217 C C . ARG A 1 145 ? -22.302 10.904 -18.149 1.00 65.38 145 ARG A C 1
ATOM 1219 O O . ARG A 1 145 ? -22.369 11.221 -16.962 1.00 65.38 145 ARG A O 1
ATOM 1226 N N . GLU A 1 146 ? -23.330 11.064 -18.992 1.00 54.00 146 GLU A N 1
ATOM 1227 C CA . GLU A 1 146 ? -24.616 11.683 -18.623 1.00 54.00 146 GLU A CA 1
ATOM 1228 C C . GLU A 1 146 ? -25.186 11.117 -17.309 1.00 54.00 146 GLU A C 1
ATOM 1230 O O . GLU A 1 146 ? -25.228 9.906 -17.105 1.00 54.00 146 GLU A O 1
ATOM 1235 N N . ASN A 1 147 ? -25.642 12.018 -16.429 1.00 57.56 147 ASN A N 1
ATOM 1236 C CA . ASN A 1 147 ? -26.129 11.739 -15.070 1.00 57.56 147 ASN A CA 1
ATOM 1237 C C . ASN A 1 147 ? -25.070 11.245 -14.069 1.00 57.56 147 ASN A C 1
ATOM 1239 O O . ASN A 1 147 ? -25.359 10.374 -13.250 1.00 57.56 147 ASN A O 1
ATOM 1243 N N . CYS A 1 148 ? -23.870 11.835 -14.090 1.00 58.25 148 CYS A N 1
ATOM 1244 C CA . CYS A 1 148 ? -22.858 11.678 -13.042 1.00 58.25 148 CYS A CA 1
ATOM 1245 C C . CYS A 1 148 ? -23.489 11.821 -11.637 1.00 58.25 148 CYS A C 1
ATOM 1247 O O . CYS A 1 148 ? -23.907 12.917 -11.246 1.00 58.25 148 CYS A O 1
ATOM 1249 N N . LYS A 1 149 ? -23.606 10.690 -10.926 1.00 66.00 149 LYS A N 1
ATOM 1250 C CA . LYS A 1 149 ? -24.066 10.586 -9.528 1.00 66.00 149 LYS A CA 1
ATOM 1251 C C . LYS A 1 149 ? -22.909 10.538 -8.530 1.00 66.00 149 LYS A C 1
ATOM 1253 O O . LYS A 1 149 ? -23.160 10.582 -7.336 1.00 66.00 149 LYS A O 1
ATOM 1258 N N . GLU A 1 150 ? -21.682 10.402 -9.019 1.00 64.62 150 GLU A N 1
ATOM 1259 C CA . GLU A 1 150 ? -20.461 10.311 -8.217 1.00 64.62 150 GLU A CA 1
ATOM 1260 C C . GLU A 1 150 ? -19.769 11.678 -8.157 1.00 64.62 150 GLU A C 1
ATOM 1262 O O . GLU A 1 150 ? -19.924 12.515 -9.051 1.00 64.62 150 GLU A O 1
ATOM 1267 N N . CYS A 1 151 ? -19.006 11.937 -7.099 1.00 71.69 151 CYS A N 1
ATOM 1268 C CA . CYS A 1 151 ? -18.278 13.189 -6.973 1.00 71.69 151 CYS A CA 1
ATOM 1269 C C . CYS A 1 151 ? -17.036 13.191 -7.867 1.00 71.69 151 CYS A C 1
ATOM 1271 O O . CYS A 1 151 ? -16.138 12.363 -7.735 1.00 71.69 151 CYS A O 1
ATOM 1273 N N . ILE A 1 152 ? -16.939 14.183 -8.753 1.00 74.75 152 ILE A N 1
ATOM 1274 C CA . ILE A 1 152 ? -15.768 14.345 -9.625 1.00 74.75 152 ILE A CA 1
ATOM 1275 C C . ILE A 1 152 ? -14.506 14.632 -8.795 1.00 74.75 152 ILE A C 1
ATOM 1277 O O . ILE A 1 152 ? -13.427 14.181 -9.161 1.00 74.75 152 ILE A O 1
ATOM 1281 N N . SER A 1 153 ? -14.615 15.351 -7.674 1.00 71.12 153 SER A N 1
ATOM 1282 C CA . SER A 1 153 ? -13.451 15.617 -6.820 1.00 71.12 153 SER A CA 1
ATOM 1283 C C . SER A 1 153 ? -12.867 14.325 -6.240 1.00 71.12 153 SER A C 1
ATOM 1285 O O . SER A 1 153 ? -11.663 14.111 -6.371 1.00 71.12 153 SER A O 1
ATOM 1287 N N . GLU A 1 154 ? -13.716 13.445 -5.701 1.00 69.56 154 GLU A N 1
ATOM 1288 C CA . GLU A 1 154 ? -13.323 12.120 -5.185 1.00 69.56 154 GLU A CA 1
ATOM 1289 C C . GLU A 1 154 ? -12.691 11.257 -6.281 1.00 69.56 154 GLU A C 1
ATOM 1291 O O . GLU A 1 154 ? -11.610 10.696 -6.130 1.00 69.56 154 GLU A O 1
ATOM 1296 N N . LEU A 1 155 ? -13.317 11.227 -7.457 1.00 70.94 155 LEU A N 1
ATOM 1297 C CA . LEU A 1 155 ? -12.799 10.512 -8.620 1.00 70.94 155 LEU A CA 1
ATOM 1298 C C . LEU A 1 155 ? -11.368 10.950 -8.986 1.00 70.94 155 LEU A C 1
ATOM 1300 O O . LEU A 1 155 ? -10.521 10.118 -9.327 1.00 70.94 155 LEU A O 1
ATOM 1304 N N . PHE A 1 156 ? -11.077 12.252 -8.940 1.00 70.12 156 PHE A N 1
ATOM 1305 C CA . PHE A 1 156 ? -9.741 12.772 -9.227 1.00 70.12 156 PHE A CA 1
ATOM 1306 C C . PHE A 1 156 ? -8.739 12.465 -8.108 1.00 70.12 156 PHE A C 1
ATOM 1308 O O . PHE A 1 156 ? -7.581 12.166 -8.416 1.00 70.12 156 PHE A O 1
ATOM 1315 N N . THR A 1 157 ? -9.143 12.521 -6.839 1.00 66.00 157 THR A N 1
ATOM 1316 C CA . THR A 1 157 ? -8.260 12.227 -5.701 1.00 66.00 157 THR A CA 1
ATOM 1317 C C . THR A 1 157 ? -7.935 10.741 -5.571 1.00 66.00 157 THR A C 1
ATOM 1319 O O . THR A 1 157 ? -6.777 10.423 -5.264 1.00 66.00 157 THR A O 1
ATOM 1322 N N . ASP A 1 158 ? -8.879 9.864 -5.920 1.00 64.62 158 ASP A N 1
ATOM 1323 C CA . ASP A 1 158 ? -8.694 8.415 -6.060 1.00 64.62 158 ASP A CA 1
ATOM 1324 C C . ASP A 1 158 ? -7.789 8.060 -7.244 1.00 64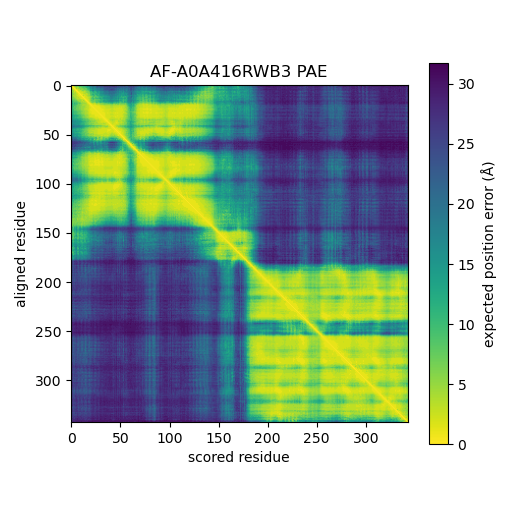.62 158 ASP A C 1
ATOM 1326 O O . ASP A 1 158 ? -6.941 7.166 -7.165 1.00 64.62 158 ASP A O 1
ATOM 1330 N N . THR A 1 159 ? -7.937 8.776 -8.364 1.00 61.06 159 THR A N 1
ATOM 1331 C CA . THR A 1 159 ? -7.189 8.471 -9.591 1.00 61.06 159 THR A CA 1
ATOM 1332 C C . THR A 1 159 ? -5.767 9.038 -9.576 1.00 61.06 159 THR A C 1
ATOM 1334 O O . THR A 1 159 ? -4.842 8.429 -10.126 1.00 61.06 159 THR A O 1
ATOM 1337 N N . TYR A 1 160 ? -5.555 10.208 -8.966 1.00 62.94 160 TYR A N 1
ATOM 1338 C CA . TYR A 1 160 ? -4.287 10.932 -9.027 1.00 62.94 160 TYR A CA 1
ATOM 1339 C C . TYR A 1 160 ? -3.717 11.246 -7.646 1.00 62.94 160 TYR A C 1
ATOM 1341 O O . TYR A 1 160 ? -4.307 11.923 -6.810 1.00 62.94 160 TYR A O 1
ATOM 1349 N N . SER A 1 161 ? -2.459 10.862 -7.439 1.00 53.47 161 SER A N 1
ATOM 1350 C CA . SER A 1 161 ? -1.775 11.021 -6.149 1.00 53.47 161 SER A CA 1
ATOM 1351 C C . SER A 1 161 ? -1.443 12.467 -5.752 1.00 53.47 161 SER A C 1
ATOM 1353 O O . SER A 1 161 ? -1.154 12.690 -4.584 1.00 53.47 161 SER A O 1
ATOM 1355 N N . LYS A 1 162 ? -1.508 13.442 -6.670 1.00 58.75 162 LYS A N 1
ATOM 1356 C CA . LYS A 1 162 ? -1.114 14.849 -6.430 1.00 58.75 162 LYS A CA 1
ATOM 1357 C C . LYS A 1 162 ? -2.269 15.859 -6.490 1.00 58.75 162 LYS A C 1
ATOM 1359 O O . LYS A 1 162 ? -2.019 17.046 -6.660 1.00 58.75 162 LYS A O 1
ATOM 1364 N N . VAL A 1 163 ? -3.511 15.390 -6.435 1.00 59.75 163 VAL A N 1
ATOM 1365 C CA . VAL A 1 163 ? -4.696 16.254 -6.481 1.00 59.75 163 VAL A CA 1
ATOM 1366 C C . VAL A 1 163 ? -5.269 16.377 -5.073 1.00 59.75 163 VAL A C 1
ATOM 1368 O O . VAL A 1 163 ? -5.353 15.367 -4.367 1.00 59.75 163 VAL A O 1
ATOM 1371 N N . PHE A 1 164 ? -5.596 17.612 -4.697 1.00 59.38 164 PHE A N 1
ATOM 1372 C CA . PHE A 1 164 ? -6.271 17.974 -3.454 1.00 59.38 164 PHE A CA 1
ATOM 1373 C C . PHE A 1 164 ? -7.777 17.811 -3.627 1.00 59.38 164 PHE A C 1
ATOM 1375 O O . PHE A 1 164 ? -8.304 18.089 -4.708 1.00 59.38 164 PHE A O 1
ATOM 1382 N N . GLU A 1 165 ? -8.457 17.342 -2.587 1.00 65.44 165 GLU A N 1
ATOM 1383 C CA . GLU A 1 165 ? -9.895 17.134 -2.649 1.00 65.44 165 GLU A CA 1
ATOM 1384 C C . GLU A 1 165 ? -10.636 18.422 -2.311 1.00 65.44 165 GLU A C 1
ATOM 1386 O O . GLU A 1 165 ? -10.514 18.972 -1.217 1.00 65.44 165 GLU A O 1
ATOM 1391 N N . TYR A 1 166 ? -11.439 18.892 -3.259 1.00 68.94 166 TYR A N 1
ATOM 1392 C CA . TYR A 1 166 ? -12.334 20.013 -3.049 1.00 68.94 166 TYR A CA 1
ATOM 1393 C C . TYR A 1 166 ? -13.609 19.845 -3.881 1.00 68.94 166 TYR A C 1
ATOM 1395 O O . TYR A 1 166 ? -13.585 19.900 -5.114 1.00 68.94 166 TYR A O 1
ATOM 1403 N N . CYS A 1 167 ? -14.743 19.682 -3.203 1.00 71.25 167 CYS A N 1
ATOM 1404 C CA . CYS A 1 167 ? -16.070 19.645 -3.806 1.00 71.25 167 CYS A CA 1
ATOM 1405 C C . CYS A 1 167 ? -16.944 20.751 -3.207 1.00 71.25 167 CYS A C 1
ATOM 1407 O O . CYS A 1 167 ? -17.285 20.699 -2.033 1.00 71.25 167 CYS A O 1
ATOM 1409 N N . ALA A 1 168 ? -17.379 21.720 -4.014 1.00 63.94 168 ALA A N 1
ATOM 1410 C CA . ALA A 1 168 ? -18.264 22.810 -3.579 1.00 63.94 168 ALA A CA 1
ATOM 1411 C C . ALA A 1 168 ? -19.767 22.432 -3.566 1.00 63.94 168 ALA A C 1
ATOM 1413 O O . ALA A 1 168 ? -20.621 23.309 -3.679 1.00 63.94 168 ALA A O 1
ATOM 1414 N N . GLY A 1 169 ? -20.085 21.136 -3.476 1.00 63.12 169 GLY A N 1
ATOM 1415 C CA . GLY A 1 169 ? -21.418 20.574 -3.704 1.00 63.12 169 GLY A CA 1
ATOM 1416 C C . GLY A 1 169 ? -21.556 19.979 -5.111 1.00 63.12 169 GLY A C 1
ATOM 1417 O O . GLY A 1 169 ? -21.165 20.584 -6.113 1.00 63.12 169 GLY A O 1
ATOM 1418 N N . CYS A 1 170 ? -22.077 18.756 -5.200 1.00 71.44 170 CYS A N 1
ATOM 1419 C CA . CYS A 1 170 ? -22.285 18.042 -6.461 1.00 71.44 170 CYS A CA 1
ATOM 1420 C C . CYS A 1 170 ? -23.518 17.130 -6.386 1.00 71.44 170 CYS A C 1
ATOM 1422 O O . CYS A 1 170 ? -24.183 17.046 -5.362 1.00 71.44 170 CYS A O 1
ATOM 1424 N N . ASN A 1 171 ? -23.818 16.396 -7.457 1.00 68.62 171 ASN A N 1
ATOM 1425 C CA . ASN A 1 171 ? -24.959 15.472 -7.473 1.00 68.62 171 ASN A CA 1
ATOM 1426 C C . ASN A 1 171 ? -24.838 14.316 -6.456 1.00 68.62 171 ASN A C 1
ATOM 1428 O O . ASN A 1 171 ? -25.839 13.655 -6.187 1.00 68.62 171 ASN A O 1
ATOM 1432 N N . ALA A 1 172 ? -23.635 14.070 -5.924 1.00 65.12 172 ALA A N 1
ATOM 1433 C CA . ALA A 1 172 ? -23.364 13.103 -4.859 1.00 65.12 172 ALA A CA 1
ATOM 1434 C C . ALA A 1 172 ? -23.385 13.733 -3.454 1.00 65.12 172 ALA A C 1
ATOM 1436 O O . ALA A 1 172 ? -23.704 13.056 -2.481 1.00 65.12 172 ALA A O 1
ATOM 1437 N N . HIS A 1 173 ? -23.052 15.025 -3.344 1.00 66.75 173 HIS A N 1
ATOM 1438 C CA . HIS A 1 173 ? -22.812 15.713 -2.074 1.00 66.75 173 HIS A CA 1
ATOM 1439 C C . HIS A 1 173 ? -23.618 16.997 -1.980 1.00 66.75 173 HIS A C 1
ATOM 1441 O O . HIS A 1 173 ? -23.427 17.926 -2.763 1.00 66.75 173 HIS A O 1
ATOM 1447 N N . SER A 1 174 ? -24.478 17.066 -0.971 1.00 64.81 174 SER A N 1
ATOM 1448 C CA . SER A 1 174 ? -25.247 18.262 -0.633 1.00 64.81 174 SER A CA 1
ATOM 1449 C C . SER A 1 174 ? -24.433 19.323 0.117 1.00 64.81 174 SER A C 1
ATOM 1451 O O . SER A 1 174 ? -24.855 20.474 0.158 1.00 64.81 174 SER A O 1
ATOM 1453 N N . GLU A 1 175 ? -23.276 18.960 0.678 1.00 59.16 175 GLU A N 1
ATOM 1454 C CA . GLU A 1 175 ? -22.409 19.848 1.463 1.00 59.16 175 GLU A CA 1
ATOM 1455 C C . GLU A 1 175 ? -21.019 20.003 0.826 1.00 59.16 175 GLU A C 1
ATOM 1457 O O . GLU A 1 175 ? -20.611 19.208 -0.027 1.00 59.16 175 GLU A O 1
ATOM 1462 N N . VAL A 1 176 ? -20.293 21.052 1.229 1.00 64.50 176 VAL A N 1
ATOM 1463 C CA . VAL A 1 176 ? -18.928 21.312 0.756 1.00 64.50 176 VAL A CA 1
ATOM 1464 C C . VAL A 1 176 ? -17.972 20.296 1.381 1.00 64.50 176 VAL A C 1
ATOM 1466 O O . VAL A 1 176 ? -17.865 20.216 2.600 1.00 64.50 176 VAL A O 1
ATOM 1469 N N . ILE A 1 177 ? -17.231 19.568 0.546 1.00 58.88 177 ILE A N 1
ATOM 1470 C CA . ILE A 1 177 ? -16.133 18.699 0.980 1.00 58.88 177 ILE A CA 1
ATOM 1471 C C . ILE A 1 177 ? -14.814 19.429 0.745 1.00 58.88 177 ILE A C 1
ATOM 1473 O O . ILE A 1 177 ? -14.490 19.793 -0.386 1.00 58.88 177 ILE A O 1
ATOM 1477 N N . VAL A 1 178 ? -14.044 19.614 1.815 1.00 60.47 178 VAL A N 1
ATOM 1478 C CA . VAL A 1 178 ? -12.655 20.085 1.770 1.00 60.47 178 VAL A CA 1
ATOM 1479 C C . VAL A 1 178 ? -11.792 18.985 2.374 1.00 60.47 178 VAL A C 1
ATOM 1481 O O . VAL A 1 178 ? -11.739 18.834 3.591 1.00 60.47 178 VAL A O 1
ATOM 1484 N N . GLY A 1 179 ? -11.165 18.182 1.520 1.00 52.66 179 GLY A N 1
ATOM 1485 C CA . GLY A 1 179 ? -10.332 17.059 1.932 1.00 52.66 179 GLY A CA 1
ATOM 1486 C C . GLY A 1 179 ? -8.853 17.394 1.773 1.00 52.66 179 GLY A C 1
ATOM 1487 O O . GLY A 1 179 ? -8.198 16.951 0.833 1.00 52.66 179 GLY A O 1
ATOM 1488 N N . ASP A 1 180 ? -8.312 18.146 2.728 1.00 53.94 180 ASP A N 1
ATOM 1489 C CA . ASP A 1 180 ? -6.872 18.157 3.023 1.00 53.94 180 ASP A CA 1
ATOM 1490 C C . ASP A 1 180 ? -6.570 17.136 4.136 1.00 53.94 180 ASP A C 1
ATOM 1492 O O . ASP A 1 180 ? -5.868 17.419 5.104 1.00 53.94 180 ASP A O 1
ATOM 1496 N N . MET A 1 181 ? -7.105 15.915 4.018 1.00 44.09 181 MET A N 1
ATOM 1497 C CA . MET A 1 181 ? -6.601 14.805 4.826 1.00 44.09 181 MET A CA 1
ATOM 1498 C C . MET A 1 181 ? -5.289 14.324 4.190 1.00 44.09 181 MET A C 1
ATOM 1500 O O . MET A 1 181 ? -5.274 13.991 2.998 1.00 44.09 181 MET A O 1
ATOM 1504 N N . PRO A 1 182 ? -4.161 14.301 4.924 1.00 48.31 182 PRO A N 1
ATOM 1505 C CA . PRO A 1 182 ? -2.900 13.810 4.387 1.00 48.31 182 PRO A CA 1
ATOM 1506 C C . PRO A 1 182 ? -3.097 12.370 3.907 1.00 48.31 182 PRO A C 1
ATOM 1508 O O . PRO A 1 182 ? -3.380 11.476 4.701 1.00 48.31 182 PRO A O 1
ATOM 1511 N N . LYS A 1 183 ? -2.976 12.148 2.589 1.00 53.12 183 LYS A N 1
ATOM 1512 C CA . LYS A 1 183 ? -3.100 10.815 1.980 1.00 53.12 183 LYS A CA 1
ATOM 1513 C C . LYS A 1 183 ? -2.265 9.820 2.780 1.00 53.12 183 LYS A C 1
ATOM 1515 O O . LYS A 1 183 ? -1.060 10.031 2.933 1.00 53.12 183 LYS A O 1
ATOM 1520 N N . PHE A 1 184 ? -2.902 8.744 3.244 1.00 56.97 184 PHE A N 1
ATOM 1521 C CA . PHE A 1 184 ? -2.235 7.697 4.008 1.00 56.97 184 PHE A CA 1
ATOM 1522 C C . PHE A 1 184 ? -0.955 7.254 3.262 1.00 56.97 184 PHE A C 1
ATOM 1524 O O . PHE A 1 184 ? -1.019 6.922 2.073 1.00 56.97 184 PHE A O 1
ATOM 1531 N N . PRO A 1 185 ? 0.232 7.311 3.894 1.00 56.06 185 PRO A N 1
ATOM 1532 C CA . PRO A 1 185 ? 1.515 7.364 3.181 1.00 56.06 185 PRO A CA 1
ATOM 1533 C C . PRO A 1 185 ? 1.888 6.066 2.444 1.00 56.06 185 PRO A C 1
ATOM 1535 O O . PRO A 1 185 ? 2.788 6.056 1.595 1.00 56.06 185 PRO A O 1
ATOM 1538 N N . LEU A 1 186 ? 1.206 4.957 2.741 1.00 57.78 186 LEU A N 1
ATOM 1539 C CA . LEU A 1 186 ? 1.431 3.662 2.106 1.00 57.78 186 LEU A CA 1
ATOM 1540 C C . LEU A 1 186 ? 0.809 3.614 0.704 1.00 57.78 186 LEU A C 1
ATOM 1542 O O . LEU A 1 186 ? -0.401 3.647 0.535 1.00 57.78 186 LEU A O 1
ATOM 1546 N N . LYS A 1 187 ? 1.655 3.471 -0.324 1.00 57.81 187 LYS A N 1
ATOM 1547 C CA . LYS A 1 187 ? 1.222 3.315 -1.729 1.00 57.81 187 LYS A CA 1
ATOM 1548 C C . LYS A 1 187 ? 0.999 1.862 -2.149 1.00 57.81 187 LYS A C 1
ATOM 1550 O O . LYS A 1 187 ? 0.207 1.598 -3.047 1.00 57.81 187 LYS A O 1
ATOM 1555 N N . ASN A 1 188 ? 1.708 0.931 -1.512 1.00 61.34 188 ASN A N 1
ATOM 1556 C CA . ASN A 1 188 ? 1.662 -0.495 -1.823 1.00 61.34 188 ASN A CA 1
ATOM 1557 C C . ASN A 1 188 ? 1.046 -1.270 -0.659 1.00 61.34 188 ASN A C 1
ATOM 1559 O O . ASN A 1 188 ? 1.285 -0.956 0.507 1.00 61.34 188 ASN A O 1
ATOM 1563 N N . ARG A 1 189 ? 0.274 -2.308 -0.987 1.00 73.81 189 ARG A N 1
ATOM 1564 C CA . ARG A 1 189 ? -0.341 -3.197 0.002 1.00 73.81 189 ARG A CA 1
ATOM 1565 C C . ARG A 1 189 ? 0.714 -4.154 0.551 1.00 73.81 189 ARG A C 1
ATOM 1567 O O . ARG A 1 189 ? 1.368 -4.842 -0.227 1.00 73.81 189 ARG A O 1
ATOM 1574 N N . VAL A 1 190 ? 0.842 -4.214 1.874 1.00 80.81 190 VAL A N 1
ATOM 1575 C CA . VAL A 1 190 ? 1.703 -5.179 2.574 1.00 80.81 190 VAL A CA 1
ATOM 1576 C C . VAL A 1 190 ? 0.812 -6.066 3.440 1.00 80.81 190 VAL A C 1
ATOM 1578 O O . VAL A 1 190 ? 0.451 -5.710 4.562 1.00 80.81 190 VAL A O 1
ATOM 1581 N N . SER A 1 191 ? 0.385 -7.198 2.885 1.00 81.19 191 SER A N 1
ATOM 1582 C CA . SER A 1 191 ? -0.529 -8.126 3.562 1.00 81.19 191 SER A CA 1
ATOM 1583 C C . SER A 1 191 ? 0.179 -9.143 4.456 1.00 81.19 191 SER A C 1
ATOM 1585 O O . SER A 1 191 ? -0.442 -9.663 5.373 1.00 81.19 191 SER A O 1
ATOM 1587 N N . GLU A 1 192 ? 1.459 -9.420 4.209 1.00 85.62 192 GLU A N 1
ATOM 1588 C CA . GLU A 1 192 ? 2.243 -10.467 4.873 1.00 85.62 192 GLU A CA 1
ATOM 1589 C C . GLU A 1 192 ? 3.693 -10.007 5.115 1.00 85.62 192 GLU A C 1
ATOM 1591 O O . GLU A 1 192 ? 4.152 -9.093 4.421 1.00 85.62 192 GLU A O 1
ATOM 1596 N N . PRO A 1 193 ? 4.429 -10.628 6.063 1.00 89.69 193 PRO A N 1
ATOM 1597 C CA . PRO A 1 193 ? 4.000 -11.710 6.964 1.00 89.69 193 PRO A CA 1
ATOM 1598 C C . PRO A 1 193 ? 3.060 -11.233 8.084 1.00 89.69 193 PRO A C 1
ATOM 1600 O O . PRO A 1 193 ? 3.129 -10.090 8.527 1.00 89.69 193 PRO A O 1
ATOM 1603 N N . LEU A 1 194 ? 2.177 -12.114 8.561 1.00 89.62 194 LEU A N 1
ATOM 1604 C CA . LEU A 1 194 ? 1.349 -11.838 9.740 1.00 89.62 194 LEU A CA 1
ATOM 1605 C C . LEU A 1 194 ? 2.147 -12.110 11.018 1.00 89.62 194 LEU A C 1
ATOM 1607 O O . LEU A 1 194 ? 2.937 -13.053 11.072 1.00 89.62 194 LEU A O 1
ATOM 1611 N N . LYS A 1 195 ? 1.931 -11.300 12.058 1.00 89.50 195 LYS A N 1
ATOM 1612 C CA . LYS A 1 195 ? 2.590 -11.518 13.351 1.00 89.50 195 LYS A CA 1
ATOM 1613 C C . LYS A 1 195 ? 2.014 -12.755 14.048 1.00 89.50 195 LYS A C 1
ATOM 1615 O O . LYS A 1 195 ? 0.799 -12.942 14.090 1.00 89.50 195 LYS A O 1
ATOM 1620 N N . THR A 1 196 ? 2.891 -13.578 14.616 1.00 87.56 196 THR A N 1
ATOM 1621 C CA . THR A 1 196 ? 2.530 -14.766 15.401 1.00 87.56 196 THR A CA 1
ATOM 1622 C C . THR A 1 196 ? 2.318 -14.399 16.864 1.00 87.56 196 THR A C 1
ATOM 1624 O O . THR A 1 196 ? 3.125 -13.667 17.436 1.00 87.56 196 THR A O 1
ATOM 1627 N N . LEU A 1 197 ? 1.263 -14.936 17.471 1.00 88.31 197 LEU A N 1
ATOM 1628 C CA . LEU A 1 197 ? 0.958 -14.758 18.890 1.00 88.31 197 LEU A CA 1
ATOM 1629 C C . LEU A 1 197 ? 1.614 -15.869 19.715 1.00 88.31 197 LEU A C 1
ATOM 1631 O O . LEU A 1 197 ? 1.585 -17.028 19.305 1.00 88.31 197 LEU A O 1
ATOM 1635 N N . SER A 1 198 ? 2.194 -15.524 20.864 1.00 88.81 198 SER A N 1
ATOM 1636 C CA . SER A 1 198 ? 2.719 -16.515 21.810 1.00 88.81 198 SER A CA 1
ATOM 1637 C C . SER A 1 198 ? 1.610 -17.105 22.687 1.00 88.81 198 SER A C 1
ATOM 1639 O O . SER A 1 198 ? 0.567 -16.482 22.893 1.00 88.81 198 SER A O 1
ATOM 1641 N N . ASP A 1 199 ? 1.853 -18.284 23.264 1.00 87.31 199 ASP A N 1
ATOM 1642 C CA . ASP A 1 199 ? 0.907 -18.927 24.188 1.00 87.31 199 ASP A CA 1
ATOM 1643 C C . ASP A 1 199 ? 0.594 -18.042 25.405 1.00 87.31 199 ASP A C 1
ATOM 1645 O O . ASP A 1 199 ? -0.554 -17.963 25.838 1.00 87.31 199 ASP A O 1
ATOM 1649 N N . GLU A 1 200 ? 1.588 -17.300 25.907 1.00 86.50 200 GLU A N 1
ATOM 1650 C CA . GLU A 1 200 ? 1.407 -16.338 27.002 1.00 86.50 200 GLU A CA 1
ATOM 1651 C C . GLU A 1 200 ? 0.442 -15.206 26.617 1.00 86.50 200 GLU A C 1
ATOM 1653 O O . GLU A 1 200 ? -0.420 -14.823 27.407 1.00 86.50 200 GLU A O 1
ATOM 1658 N N . GLN A 1 201 ? 0.549 -14.686 25.389 1.00 88.38 201 GLN A N 1
ATOM 1659 C CA . GLN A 1 201 ? -0.353 -13.645 24.892 1.00 88.38 201 GLN A CA 1
ATOM 1660 C C . GLN A 1 201 ? -1.780 -14.171 24.735 1.00 88.38 201 GLN A C 1
ATOM 1662 O O . GLN A 1 201 ? -2.733 -13.446 25.010 1.00 88.38 201 GLN A O 1
ATOM 1667 N N . MET A 1 202 ? -1.935 -15.423 24.300 1.00 88.00 202 MET A N 1
ATOM 1668 C CA . MET A 1 202 ? -3.243 -16.047 24.102 1.00 88.00 202 MET A CA 1
ATOM 1669 C C . MET A 1 202 ? -3.923 -16.437 25.419 1.00 88.00 202 MET A C 1
ATOM 1671 O O . MET A 1 202 ? -5.150 -16.398 25.492 1.00 88.00 202 MET A O 1
ATOM 1675 N N . ALA A 1 203 ? -3.154 -16.756 26.466 1.00 87.56 203 ALA A N 1
ATOM 1676 C CA . ALA A 1 203 ? -3.678 -17.212 27.754 1.00 87.56 203 ALA A CA 1
ATOM 1677 C C . ALA A 1 203 ? -4.700 -16.244 28.381 1.00 87.56 203 ALA A C 1
ATOM 1679 O O . ALA A 1 203 ? -5.678 -16.691 28.977 1.00 87.56 203 ALA A O 1
ATOM 1680 N N . LEU A 1 204 ? -4.522 -14.930 28.190 1.00 86.19 204 LEU A N 1
ATOM 1681 C CA . LEU A 1 204 ? -5.422 -13.891 28.713 1.00 86.19 204 LEU A CA 1
ATOM 1682 C C . LEU A 1 204 ? -6.826 -13.913 28.088 1.00 86.19 204 LEU A C 1
ATOM 1684 O O . LEU A 1 204 ? -7.771 -13.405 28.683 1.00 86.19 204 LEU A O 1
ATOM 1688 N N . PHE A 1 205 ? -6.963 -14.485 26.892 1.00 89.12 205 PHE A N 1
ATOM 1689 C CA . PHE A 1 205 ? -8.202 -14.468 26.115 1.00 89.12 205 PHE A CA 1
ATOM 1690 C C . PHE A 1 205 ? -9.020 -15.753 26.276 1.00 89.12 205 PHE A C 1
ATOM 1692 O O . PHE A 1 205 ? -10.194 -15.788 25.910 1.00 89.12 205 PHE A O 1
ATOM 1699 N N . GLY A 1 206 ? -8.421 -16.835 26.785 1.00 84.88 206 GLY A N 1
ATOM 1700 C CA . GLY A 1 206 ? -9.041 -18.158 26.741 1.00 84.88 206 GLY A CA 1
ATOM 1701 C C . GLY A 1 206 ? -9.380 -18.554 25.299 1.00 84.88 206 GLY A C 1
ATOM 1702 O O . GLY A 1 206 ? -8.503 -18.610 24.439 1.00 84.88 206 GLY A O 1
ATOM 1703 N N . THR A 1 207 ? -10.659 -18.812 25.019 1.00 85.00 207 THR A N 1
ATOM 1704 C CA . THR A 1 207 ? -11.154 -19.127 23.665 1.00 85.00 207 THR A CA 1
ATOM 1705 C C . THR A 1 207 ? -11.575 -17.894 22.858 1.00 85.00 207 THR A C 1
ATOM 1707 O O . THR A 1 207 ? -11.847 -18.020 21.665 1.00 85.00 207 THR A O 1
ATOM 1710 N N . ALA A 1 208 ? -11.627 -16.713 23.479 1.00 90.25 208 ALA A N 1
ATOM 1711 C CA . ALA A 1 208 ? -12.069 -15.473 22.852 1.00 90.25 208 ALA A CA 1
ATOM 1712 C C . ALA A 1 208 ? -10.994 -14.849 21.947 1.00 90.25 208 ALA A C 1
ATOM 1714 O O . ALA A 1 208 ? -9.815 -15.208 21.991 1.00 90.25 208 ALA A O 1
ATOM 1715 N N . ASN A 1 209 ? -11.394 -13.887 21.110 1.00 89.69 209 ASN A N 1
ATOM 1716 C CA . ASN A 1 209 ? -10.475 -13.088 20.281 1.00 89.69 209 ASN A CA 1
ATOM 1717 C C . ASN A 1 209 ? -10.304 -11.649 20.771 1.00 89.69 209 ASN A C 1
ATOM 1719 O O . ASN A 1 209 ? -9.407 -10.940 20.314 1.00 89.69 209 ASN A O 1
ATOM 1723 N N . GLU A 1 210 ? -11.148 -11.232 21.701 1.00 94.31 210 GLU A N 1
ATOM 1724 C CA . GLU A 1 210 ? -11.112 -9.927 22.331 1.00 94.31 210 GLU A CA 1
ATOM 1725 C C . GLU A 1 210 ? -11.209 -10.082 23.848 1.00 94.31 210 GLU A C 1
ATOM 1727 O O . GLU A 1 210 ? -11.602 -11.133 24.348 1.00 94.31 210 GLU A O 1
ATOM 1732 N N . LEU A 1 211 ? -10.789 -9.057 24.575 1.00 94.69 211 LEU A N 1
ATOM 1733 C CA . LEU A 1 211 ? -11.010 -8.907 26.008 1.00 94.69 211 LEU A CA 1
ATOM 1734 C C . LEU A 1 211 ? -11.148 -7.421 26.323 1.00 94.69 211 LEU A C 1
ATOM 1736 O O . LEU A 1 211 ? -10.715 -6.581 25.530 1.00 94.69 211 LEU A O 1
ATOM 1740 N N . ILE A 1 212 ? -11.717 -7.092 27.477 1.00 95.12 212 ILE A N 1
ATOM 1741 C CA . ILE A 1 212 ? -11.874 -5.706 27.922 1.00 95.12 212 ILE A CA 1
ATOM 1742 C C . ILE A 1 212 ? -11.225 -5.482 29.281 1.00 95.12 212 ILE A C 1
ATOM 1744 O O . ILE A 1 212 ? -11.279 -6.334 30.168 1.00 95.12 212 ILE A O 1
ATOM 1748 N N . VAL A 1 213 ? -10.604 -4.317 29.433 1.00 94.25 213 VAL A N 1
ATOM 1749 C CA . VAL A 1 213 ? -10.033 -3.832 30.683 1.00 94.25 213 VAL A CA 1
ATOM 1750 C C . VAL A 1 213 ? -10.594 -2.445 30.955 1.00 94.25 213 VAL A C 1
ATOM 1752 O O . VAL A 1 213 ? -10.382 -1.511 30.179 1.00 94.25 213 VAL A O 1
ATOM 1755 N N . VAL A 1 214 ? -11.299 -2.316 32.075 1.00 92.44 214 VAL A N 1
ATOM 1756 C CA . VAL A 1 214 ? -11.734 -1.019 32.597 1.00 92.44 214 VAL A CA 1
ATOM 1757 C C . VAL A 1 214 ? -10.627 -0.508 33.515 1.00 92.44 214 VAL A C 1
ATOM 1759 O O . VAL A 1 214 ? -10.335 -1.130 34.538 1.00 92.44 214 VAL A O 1
ATOM 1762 N N . ALA A 1 215 ? -9.965 0.573 33.115 1.00 88.62 215 ALA A N 1
ATOM 1763 C CA . ALA A 1 215 ? -8.787 1.118 33.781 1.00 88.62 215 ALA A CA 1
ATOM 1764 C C . ALA A 1 215 ? -8.871 2.643 33.818 1.00 88.62 215 ALA A C 1
ATOM 1766 O O . ALA A 1 215 ? -9.026 3.264 32.766 1.00 88.62 215 ALA A O 1
ATOM 1767 N N . ASP A 1 216 ? -8.713 3.250 34.994 1.00 86.69 216 ASP A N 1
ATOM 1768 C CA . ASP A 1 216 ? -8.624 4.707 35.100 1.00 86.69 216 ASP A CA 1
ATOM 1769 C C . ASP A 1 216 ? -7.331 5.251 34.460 1.00 86.69 216 ASP A C 1
ATOM 1771 O O . ASP A 1 216 ? -6.434 4.502 34.072 1.00 86.69 216 ASP A O 1
ATOM 1775 N N . GLU A 1 217 ? -7.195 6.572 34.343 1.00 80.12 217 GLU A N 1
ATOM 1776 C CA . GLU A 1 217 ? -6.031 7.184 33.687 1.00 80.12 217 GLU A CA 1
ATOM 1777 C C . GLU A 1 217 ? -4.678 6.828 34.347 1.00 80.12 217 GLU A C 1
ATOM 1779 O O . GLU A 1 217 ? -3.626 6.836 33.693 1.00 80.12 217 GLU A O 1
ATOM 1784 N N . SER A 1 218 ? -4.676 6.526 35.649 1.00 79.50 218 SER A N 1
ATOM 1785 C CA . SER A 1 218 ? -3.473 6.120 36.376 1.00 79.50 218 SER A CA 1
ATOM 1786 C C . SER A 1 218 ? -3.110 4.660 36.090 1.00 79.50 218 SER A C 1
ATOM 1788 O O . SER A 1 218 ? -1.944 4.360 35.811 1.00 79.50 218 SER A O 1
ATOM 1790 N N . ASP A 1 219 ? -4.111 3.783 36.041 1.00 84.56 219 ASP A N 1
ATOM 1791 C CA . ASP A 1 219 ? -3.965 2.360 35.757 1.00 84.56 219 ASP A CA 1
ATOM 1792 C C . ASP A 1 219 ? -3.680 2.086 34.279 1.00 84.56 219 ASP A C 1
ATOM 1794 O O . ASP A 1 219 ? -2.866 1.216 33.965 1.00 84.56 219 ASP A O 1
ATOM 1798 N N . GLN A 1 220 ? -4.254 2.865 33.356 1.00 84.31 220 GLN A N 1
ATOM 1799 C CA . GLN A 1 220 ? -3.990 2.748 31.917 1.00 84.31 220 GLN A CA 1
ATOM 1800 C C . GLN A 1 220 ? -2.497 2.856 31.598 1.00 84.31 220 GLN A C 1
ATOM 1802 O O . GLN A 1 220 ? -1.977 2.104 30.774 1.00 84.31 220 GLN A O 1
ATOM 1807 N N . LYS A 1 221 ? -1.775 3.746 32.290 1.00 80.50 221 LYS A N 1
ATOM 1808 C CA . LYS A 1 221 ? -0.322 3.918 32.115 1.00 80.50 221 LYS A CA 1
ATOM 1809 C C . LYS A 1 221 ? 0.439 2.637 32.458 1.00 80.50 221 LYS A C 1
ATOM 1811 O O . LYS A 1 221 ? 1.311 2.208 31.700 1.00 80.50 221 LYS A O 1
ATOM 1816 N N . ASN A 1 222 ? 0.100 2.015 33.585 1.00 84.25 222 ASN A N 1
ATOM 1817 C CA . ASN A 1 222 ? 0.729 0.774 34.034 1.00 84.25 222 ASN A CA 1
ATOM 1818 C C . ASN A 1 222 ? 0.339 -0.405 33.134 1.00 84.25 222 ASN A C 1
ATOM 1820 O O . ASN A 1 222 ? 1.205 -1.184 32.732 1.00 84.25 222 ASN A O 1
ATOM 1824 N N . LEU A 1 223 ? -0.937 -0.482 32.754 1.00 88.19 223 LEU A N 1
ATOM 1825 C CA . LEU A 1 223 ? -1.483 -1.473 31.834 1.00 88.19 223 LEU A CA 1
ATOM 1826 C C . LEU A 1 223 ? -0.777 -1.458 30.484 1.00 88.19 223 LEU A C 1
ATOM 1828 O O . LEU A 1 223 ? -0.305 -2.501 30.042 1.00 88.19 223 LEU A O 1
ATOM 1832 N N . ILE A 1 224 ? -0.635 -0.292 29.855 1.00 86.94 224 ILE A N 1
ATOM 1833 C CA . ILE A 1 224 ? 0.039 -0.168 28.558 1.00 86.94 224 ILE A CA 1
ATOM 1834 C C . ILE A 1 224 ? 1.499 -0.602 28.674 1.00 86.94 224 ILE A C 1
ATOM 1836 O O . ILE A 1 224 ? 1.961 -1.398 27.863 1.00 86.94 224 ILE A O 1
ATOM 1840 N N . SER A 1 225 ? 2.213 -0.162 29.713 1.00 84.06 225 SER A N 1
ATOM 1841 C CA . SER A 1 225 ? 3.598 -0.588 29.954 1.00 84.06 225 SER A CA 1
ATOM 1842 C C . SER A 1 225 ? 3.722 -2.118 30.047 1.00 84.06 225 SER A C 1
ATOM 1844 O O . SER A 1 225 ? 4.596 -2.720 29.420 1.00 84.06 225 SER A O 1
ATOM 1846 N N . LYS A 1 226 ? 2.793 -2.772 30.754 1.00 85.38 226 LYS A N 1
ATOM 1847 C CA . LYS A 1 226 ? 2.762 -4.234 30.903 1.00 85.38 226 LYS A CA 1
ATOM 1848 C C . LYS A 1 226 ? 2.357 -4.970 29.635 1.00 85.38 226 LYS A C 1
ATOM 1850 O O . LYS A 1 226 ? 2.971 -5.975 29.284 1.00 85.38 226 LYS A O 1
ATOM 1855 N N . LEU A 1 227 ? 1.393 -4.444 28.896 1.00 88.19 227 LEU A N 1
ATOM 1856 C CA . LEU A 1 227 ? 1.015 -4.959 27.586 1.00 88.19 227 LEU A CA 1
ATOM 1857 C C . LEU A 1 227 ? 2.181 -4.868 26.587 1.00 88.19 227 LEU A C 1
ATOM 1859 O O . LEU A 1 227 ? 2.426 -5.806 25.822 1.00 88.19 227 LEU A O 1
ATOM 1863 N N . VAL A 1 228 ? 2.977 -3.797 26.647 1.00 86.94 228 VAL A N 1
ATOM 1864 C CA . VAL A 1 228 ? 4.221 -3.695 25.877 1.00 86.94 228 VAL A CA 1
ATOM 1865 C C . VAL A 1 228 ? 5.225 -4.762 26.312 1.00 86.94 228 VAL A C 1
ATOM 1867 O O . VAL A 1 228 ? 5.804 -5.408 25.439 1.00 86.94 228 VAL A O 1
ATOM 1870 N N . GLU A 1 229 ? 5.393 -5.025 27.615 1.00 84.81 229 GLU A N 1
ATOM 1871 C CA . GLU A 1 229 ? 6.219 -6.132 28.146 1.00 84.81 229 GLU A CA 1
ATOM 1872 C C . GLU A 1 229 ? 5.704 -7.530 27.745 1.00 84.81 229 GLU A C 1
ATOM 1874 O O . GLU A 1 229 ? 6.515 -8.443 27.561 1.00 84.81 229 GLU A O 1
ATOM 1879 N N . LYS A 1 230 ? 4.404 -7.690 27.473 1.00 85.00 230 LYS A N 1
ATOM 1880 C CA . LYS A 1 230 ? 3.799 -8.916 26.908 1.00 85.00 230 LYS A CA 1
ATOM 1881 C C . LYS A 1 230 ? 3.813 -8.985 25.378 1.00 85.00 230 LYS A C 1
ATOM 1883 O O . LYS A 1 230 ? 3.535 -10.028 24.801 1.00 85.00 230 LYS A O 1
ATOM 1888 N N . GLY A 1 231 ? 4.204 -7.912 24.695 1.00 87.38 231 GLY A N 1
ATOM 1889 C CA . GLY A 1 231 ? 4.517 -7.936 23.261 1.00 87.38 231 GLY A CA 1
ATOM 1890 C C . GLY A 1 231 ? 3.388 -7.433 22.378 1.00 87.38 231 GLY A C 1
ATOM 1891 O O . GLY A 1 231 ? 3.209 -7.938 21.268 1.00 87.38 231 GLY A O 1
ATOM 1892 N N . VAL A 1 232 ? 2.646 -6.430 22.855 1.00 90.19 232 VAL A N 1
ATOM 1893 C CA . VAL A 1 232 ? 1.749 -5.662 21.989 1.00 90.19 232 VAL A CA 1
ATOM 1894 C C . VAL A 1 232 ? 2.498 -5.190 20.750 1.00 90.19 232 VAL A C 1
ATOM 1896 O O . VAL A 1 232 ? 3.594 -4.634 20.806 1.00 90.19 232 VAL A O 1
ATOM 1899 N N . SER A 1 233 ? 1.875 -5.468 19.617 1.00 91.44 233 SER A N 1
ATOM 1900 C CA . SER A 1 233 ? 2.384 -5.172 18.288 1.00 91.44 233 SER A CA 1
ATOM 1901 C C . SER A 1 233 ? 1.851 -3.849 17.750 1.00 91.44 233 SER A C 1
ATOM 1903 O O . SER A 1 233 ? 2.534 -3.186 16.971 1.00 91.44 233 SER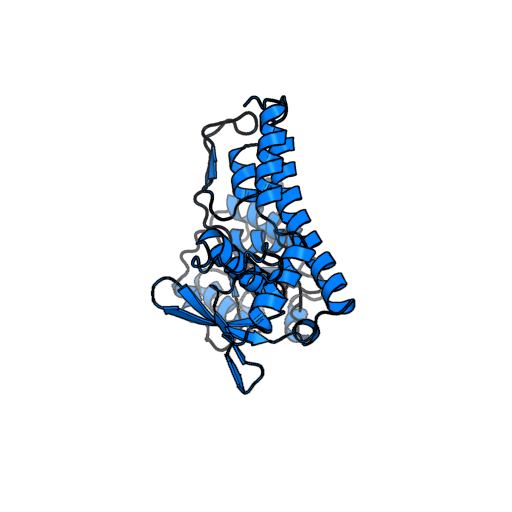 A O 1
ATOM 1905 N N . LEU A 1 234 ? 0.634 -3.485 18.153 1.00 92.19 234 LEU A N 1
ATOM 1906 C CA . LEU A 1 234 ? -0.054 -2.277 17.724 1.00 92.19 234 LEU A CA 1
ATOM 1907 C C . LEU A 1 234 ? -0.878 -1.708 18.880 1.00 92.19 234 LEU A C 1
ATOM 1909 O O . LEU A 1 234 ? -1.662 -2.433 19.489 1.00 92.19 234 LEU A O 1
ATOM 1913 N N . ILE A 1 235 ? -0.728 -0.414 19.134 1.00 92.19 235 ILE A N 1
ATOM 1914 C CA . ILE A 1 235 ? -1.644 0.368 19.962 1.00 92.19 235 ILE A CA 1
ATOM 1915 C C . ILE A 1 235 ? -2.460 1.263 19.031 1.00 92.19 235 ILE A C 1
ATOM 1917 O O . ILE A 1 235 ? -1.891 2.043 18.272 1.00 92.19 235 ILE A O 1
ATOM 1921 N N . ILE A 1 236 ? -3.782 1.144 19.086 1.00 92.94 236 ILE A N 1
ATOM 1922 C CA . ILE A 1 236 ? -4.710 2.052 18.415 1.00 92.94 236 ILE A CA 1
ATOM 1923 C C . ILE A 1 236 ? -5.174 3.077 19.443 1.00 92.94 236 ILE A C 1
ATOM 1925 O O . ILE A 1 236 ? -5.621 2.704 20.531 1.00 92.94 236 ILE A O 1
ATOM 1929 N N . VAL A 1 237 ? -5.042 4.354 19.103 1.00 91.50 237 VAL A N 1
ATOM 1930 C CA . VAL A 1 237 ? -5.454 5.485 19.939 1.00 91.50 237 VAL A CA 1
ATOM 1931 C C . VAL A 1 237 ? -6.536 6.312 19.236 1.00 91.50 237 VAL A C 1
ATOM 1933 O O . VAL A 1 237 ? -6.633 6.259 18.009 1.00 91.50 237 VAL A O 1
ATOM 1936 N N . PRO A 1 238 ? -7.338 7.100 19.973 1.00 88.12 238 PRO A N 1
ATOM 1937 C CA . PRO A 1 238 ? -8.296 8.023 19.366 1.00 88.12 238 PRO A CA 1
ATOM 1938 C C . PRO A 1 238 ? -7.601 9.043 18.449 1.00 88.12 238 PRO A C 1
ATOM 1940 O O . PRO A 1 238 ? -6.463 9.436 18.706 1.00 88.12 238 PRO A O 1
ATOM 1943 N N . ASP A 1 239 ? -8.281 9.532 17.411 1.00 81.06 239 ASP A N 1
ATOM 1944 C CA . ASP A 1 239 ? -7.672 10.451 16.429 1.00 81.06 239 ASP A CA 1
ATOM 1945 C C . ASP A 1 239 ? -7.209 11.789 17.039 1.00 81.06 239 ASP A C 1
ATOM 1947 O O . ASP A 1 239 ? -6.271 12.419 16.552 1.00 81.06 239 ASP A O 1
ATOM 1951 N N . HIS A 1 240 ? -7.803 12.194 18.163 1.00 79.69 240 HIS A N 1
ATOM 1952 C CA . HIS A 1 240 ? -7.428 13.389 18.926 1.00 79.69 240 HIS A CA 1
ATOM 1953 C C . HIS A 1 240 ? -6.718 13.057 20.249 1.00 79.69 240 HIS A C 1
ATOM 1955 O O . HIS A 1 240 ? -6.846 13.776 21.242 1.00 79.69 240 HIS A O 1
ATOM 1961 N N . PHE A 1 241 ? -5.982 11.944 20.296 1.00 73.31 241 PHE A N 1
ATOM 1962 C CA . PHE A 1 241 ? -5.334 11.473 21.517 1.00 73.31 241 PHE A CA 1
ATOM 1963 C C . PHE A 1 241 ? -4.220 12.410 22.005 1.00 73.31 241 PHE A C 1
ATOM 1965 O O . PHE A 1 241 ? -3.103 12.412 21.495 1.00 73.31 241 PHE A O 1
ATOM 1972 N N . ASN A 1 242 ? -4.496 13.155 23.076 1.00 65.50 242 ASN A N 1
ATOM 1973 C CA . ASN A 1 242 ? -3.525 14.021 23.747 1.00 65.50 242 ASN A CA 1
ATOM 1974 C C . ASN A 1 242 ? -2.772 13.277 24.872 1.00 65.50 242 ASN A C 1
ATOM 1976 O O . ASN A 1 242 ? -2.792 13.667 26.039 1.00 65.50 242 ASN A O 1
ATOM 1980 N N . GLY A 1 243 ? -2.176 12.130 24.535 1.00 61.94 243 GLY A N 1
ATOM 1981 C CA . GLY A 1 243 ? -1.583 11.193 25.497 1.00 61.94 243 GLY A CA 1
ATOM 1982 C C . GLY A 1 243 ? -0.058 11.140 25.490 1.00 61.94 243 GLY A C 1
ATOM 1983 O O . GLY A 1 243 ? 0.505 10.076 25.751 1.00 61.94 243 GLY A O 1
ATOM 1984 N N . GLU A 1 244 ? 0.627 12.257 25.220 1.00 60.38 244 GLU A N 1
ATOM 1985 C CA . GLU A 1 244 ? 2.101 12.329 25.183 1.00 60.38 244 GLU A CA 1
ATOM 1986 C C . GLU A 1 244 ? 2.742 11.675 26.426 1.00 60.38 244 GLU A C 1
ATOM 1988 O O . GLU A 1 244 ? 3.678 10.883 26.326 1.00 60.38 244 GLU A O 1
ATOM 1993 N N . ASN A 1 245 ? 2.154 11.890 27.607 1.00 59.41 245 ASN A N 1
ATOM 1994 C CA . ASN A 1 245 ? 2.623 11.325 28.877 1.00 59.41 245 ASN A CA 1
ATOM 1995 C C . ASN A 1 245 ? 2.535 9.791 28.981 1.00 59.41 245 ASN A C 1
ATOM 1997 O O . ASN A 1 245 ? 3.289 9.190 29.749 1.00 59.41 245 ASN A O 1
ATOM 2001 N N . ILE A 1 246 ? 1.606 9.159 28.259 1.00 63.41 246 ILE A N 1
ATOM 2002 C CA . ILE A 1 246 ? 1.410 7.702 28.258 1.00 63.41 246 ILE A CA 1
ATOM 2003 C C . ILE A 1 246 ? 2.477 7.037 27.378 1.00 63.41 246 ILE A C 1
ATOM 2005 O O . ILE A 1 246 ? 3.023 5.994 27.737 1.00 63.41 246 ILE A O 1
ATOM 2009 N N . LEU A 1 247 ? 2.826 7.676 26.259 1.00 64.44 247 LEU A N 1
ATOM 2010 C CA . LEU A 1 247 ? 3.753 7.132 25.268 1.00 64.44 247 LEU A CA 1
ATOM 2011 C C . LEU A 1 247 ? 5.231 7.355 25.636 1.00 64.44 247 LEU A C 1
ATOM 2013 O O . LEU A 1 247 ? 6.068 6.495 25.367 1.00 64.44 247 LEU A O 1
ATOM 2017 N N . LEU A 1 248 ? 5.559 8.459 26.322 1.00 59.09 248 LEU A N 1
ATOM 2018 C CA . LEU A 1 248 ? 6.936 8.848 26.678 1.00 59.09 248 LEU A CA 1
ATOM 2019 C C . LEU A 1 248 ? 7.672 7.880 27.628 1.00 59.09 248 LEU A C 1
ATOM 2021 O O . LEU A 1 248 ? 8.893 7.962 27.754 1.00 59.09 248 LEU A O 1
ATOM 2025 N N . LYS A 1 249 ? 6.965 6.970 28.314 1.00 59.44 249 LYS A N 1
ATOM 2026 C CA . LYS A 1 249 ? 7.567 5.995 29.251 1.00 59.44 249 LYS A CA 1
ATOM 2027 C C . LYS A 1 249 ? 7.639 4.569 28.709 1.00 59.44 249 LYS A C 1
ATOM 2029 O O . LYS A 1 249 ? 8.091 3.670 29.422 1.00 59.44 249 LYS A O 1
ATOM 2034 N N . ILE A 1 250 ? 7.215 4.348 27.467 1.00 67.00 250 ILE A N 1
ATOM 2035 C CA . ILE A 1 250 ? 7.300 3.035 26.835 1.00 67.00 250 ILE A CA 1
ATOM 2036 C C . ILE A 1 250 ? 8.775 2.724 26.575 1.00 67.00 250 ILE A C 1
ATOM 2038 O O . ILE A 1 250 ? 9.479 3.479 25.906 1.00 67.00 250 ILE A O 1
ATOM 2042 N N . LYS A 1 251 ? 9.274 1.611 27.129 1.00 64.62 251 LYS A N 1
ATOM 2043 C CA . LYS A 1 251 ? 10.664 1.205 26.896 1.00 64.62 251 LYS A CA 1
ATOM 2044 C C . LYS A 1 251 ? 10.864 0.941 25.394 1.00 64.62 251 LYS A C 1
ATOM 2046 O O . LYS A 1 251 ? 10.137 0.117 24.841 1.00 64.62 251 LYS A O 1
ATOM 2051 N N . PRO A 1 252 ? 11.884 1.532 24.748 1.00 58.16 252 PRO A N 1
ATOM 2052 C CA . PRO A 1 252 ? 12.065 1.510 23.289 1.00 58.16 252 PRO A CA 1
ATOM 2053 C C . PRO A 1 252 ? 12.478 0.145 22.706 1.00 58.16 252 PRO A C 1
ATOM 2055 O O . PRO A 1 252 ? 12.866 0.052 21.548 1.00 58.16 252 PRO A O 1
ATOM 2058 N N . ASN A 1 253 ? 12.429 -0.934 23.486 1.00 55.53 253 ASN A N 1
ATOM 2059 C CA . ASN A 1 253 ? 13.065 -2.204 23.136 1.00 55.53 253 ASN A CA 1
ATOM 2060 C C . ASN A 1 253 ? 12.204 -3.133 22.258 1.00 55.53 253 ASN A C 1
ATOM 2062 O O . ASN A 1 253 ? 12.558 -4.301 22.103 1.00 55.53 253 ASN A O 1
ATOM 2066 N N . ARG A 1 254 ? 11.065 -2.672 21.717 1.00 63.25 254 ARG A N 1
ATOM 2067 C CA . ARG A 1 254 ? 10.153 -3.514 20.923 1.00 63.25 254 ARG A CA 1
ATOM 2068 C C . ARG A 1 254 ? 9.610 -2.805 19.686 1.00 63.25 254 ARG A C 1
ATOM 2070 O O . ARG A 1 254 ? 9.272 -1.628 19.733 1.00 63.25 254 ARG A O 1
ATOM 2077 N N . ASN A 1 255 ? 9.483 -3.573 18.601 1.00 72.75 255 ASN A N 1
ATOM 2078 C CA . ASN A 1 255 ? 8.896 -3.170 17.319 1.00 72.75 255 ASN A CA 1
ATOM 2079 C C . ASN A 1 255 ? 7.366 -3.038 17.435 1.00 72.75 255 ASN A C 1
ATOM 2081 O O . ASN A 1 255 ? 6.619 -3.846 16.884 1.00 72.75 255 ASN A O 1
ATOM 2085 N N . MET A 1 256 ? 6.911 -2.052 18.201 1.00 84.31 256 MET A N 1
ATOM 2086 C CA . MET A 1 256 ? 5.502 -1.723 18.385 1.00 84.31 256 MET A CA 1
ATOM 2087 C C . MET A 1 256 ? 5.125 -0.536 17.496 1.00 84.31 256 MET A C 1
ATOM 2089 O O . MET A 1 256 ? 5.907 0.399 17.331 1.00 84.31 256 MET A O 1
ATOM 2093 N N . MET A 1 257 ? 3.917 -0.572 16.943 1.00 88.50 257 MET A N 1
ATOM 2094 C CA . MET A 1 257 ? 3.329 0.531 16.185 1.00 88.50 257 MET A CA 1
ATOM 2095 C C . MET A 1 257 ? 2.266 1.238 17.023 1.00 88.50 257 MET A C 1
ATOM 2097 O O . MET A 1 257 ? 1.616 0.613 17.860 1.00 88.50 257 MET A O 1
ATOM 2101 N N . ILE A 1 258 ? 2.088 2.533 16.791 1.00 89.00 258 ILE A N 1
ATOM 2102 C CA . ILE A 1 258 ? 1.000 3.320 17.367 1.00 89.00 258 ILE A CA 1
ATOM 2103 C C . ILE A 1 258 ? 0.306 3.994 16.195 1.00 89.00 258 ILE A C 1
ATOM 2105 O O . ILE A 1 258 ? 0.981 4.681 15.431 1.00 89.00 258 ILE A O 1
ATOM 2109 N N . PHE A 1 259 ? -0.996 3.767 16.053 1.00 89.88 259 PHE A N 1
ATOM 2110 C CA . PHE A 1 259 ? -1.812 4.383 15.012 1.00 89.88 259 PHE A CA 1
ATOM 2111 C C . PHE A 1 259 ? -3.033 5.050 15.615 1.00 89.88 259 PHE A C 1
ATOM 2113 O O . PHE A 1 259 ? -3.560 4.595 16.634 1.00 89.88 259 PHE A O 1
ATOM 2120 N N . SER A 1 260 ? -3.505 6.094 14.949 1.00 89.81 260 SER A N 1
ATOM 2121 C CA . SER A 1 260 ? -4.855 6.588 15.169 1.00 89.81 260 SER A CA 1
ATOM 2122 C C . SER A 1 260 ? -5.892 5.559 14.689 1.00 89.81 260 SER A C 1
ATOM 2124 O O . SER A 1 260 ? -5.566 4.600 13.971 1.00 89.81 260 SER A O 1
ATOM 2126 N N . LEU A 1 261 ? -7.154 5.728 15.083 1.00 87.69 261 LEU A N 1
ATOM 2127 C CA . LEU A 1 261 ? -8.221 4.854 14.607 1.00 87.69 261 LEU A CA 1
ATOM 2128 C C . LEU A 1 261 ? -8.421 4.994 13.091 1.00 87.69 261 LEU A C 1
ATOM 2130 O O . LEU A 1 261 ? -8.555 3.969 12.414 1.00 87.69 261 LEU A O 1
ATOM 2134 N N . ASP A 1 262 ? -8.388 6.218 12.552 1.00 85.06 262 ASP A N 1
ATOM 2135 C CA . ASP A 1 262 ? -8.458 6.444 11.104 1.00 85.06 262 ASP A CA 1
ATOM 2136 C C . ASP A 1 262 ? -7.299 5.748 10.376 1.00 85.06 262 ASP A C 1
ATOM 2138 O O . ASP A 1 262 ? -7.535 4.958 9.461 1.00 85.06 262 ASP A O 1
ATOM 2142 N N . GLU A 1 263 ? -6.055 5.920 10.833 1.00 87.31 263 GLU A N 1
ATOM 2143 C CA . GLU A 1 263 ? -4.886 5.254 10.242 1.00 87.31 263 GLU A CA 1
ATOM 2144 C C . GLU A 1 263 ? -5.035 3.722 10.220 1.00 87.31 263 GLU A C 1
ATOM 2146 O O . GLU A 1 263 ? -4.776 3.068 9.200 1.00 87.31 263 GLU A O 1
ATOM 2151 N N . ALA A 1 264 ? -5.504 3.133 11.324 1.00 88.31 264 ALA A N 1
ATOM 2152 C CA . ALA A 1 264 ? -5.778 1.702 11.401 1.00 88.31 264 ALA A CA 1
ATOM 2153 C C . ALA A 1 264 ? -6.889 1.282 10.423 1.00 88.31 264 ALA A C 1
ATOM 2155 O O . ALA A 1 264 ? -6.770 0.253 9.749 1.00 88.31 264 ALA A O 1
ATOM 2156 N N . TYR A 1 265 ? -7.949 2.080 10.292 1.00 84.31 265 TYR A N 1
ATOM 2157 C CA . TYR A 1 265 ? -9.046 1.814 9.367 1.00 84.31 265 TYR A CA 1
ATOM 2158 C C . TYR A 1 265 ? -8.616 1.913 7.894 1.00 84.31 265 TYR A C 1
ATOM 2160 O O . TYR A 1 265 ? -8.985 1.058 7.079 1.00 84.31 265 TYR A O 1
ATOM 2168 N N . GLN A 1 266 ? -7.759 2.874 7.541 1.00 83.44 266 GLN A N 1
ATOM 2169 C CA . GLN A 1 266 ? -7.163 2.954 6.203 1.00 83.44 266 GLN A CA 1
ATOM 2170 C C . GLN A 1 266 ? -6.309 1.713 5.898 1.00 83.44 266 GLN A C 1
ATOM 2172 O O . GLN A 1 266 ? -6.438 1.111 4.826 1.00 83.44 266 GLN A O 1
ATOM 2177 N N . LEU A 1 267 ? -5.506 1.242 6.860 1.00 86.31 267 LEU A N 1
ATOM 2178 C CA . LEU A 1 267 ? -4.731 0.001 6.719 1.00 86.31 267 LEU A CA 1
ATOM 2179 C C . LEU A 1 267 ? -5.617 -1.225 6.483 1.00 86.31 267 LEU A C 1
ATOM 2181 O O . LEU A 1 267 ? -5.272 -2.084 5.663 1.00 86.31 267 LEU A O 1
ATOM 2185 N N . ILE A 1 268 ? -6.770 -1.303 7.150 1.00 82.31 268 ILE A N 1
ATOM 2186 C CA . ILE A 1 268 ? -7.766 -2.359 6.924 1.00 82.31 268 ILE A CA 1
ATOM 2187 C C . ILE A 1 268 ? -8.261 -2.316 5.477 1.00 82.31 268 ILE A C 1
ATOM 2189 O O . ILE A 1 268 ? -8.192 -3.338 4.784 1.00 82.31 268 ILE A O 1
ATOM 2193 N N . LYS A 1 269 ? -8.710 -1.145 4.999 1.00 78.19 269 LYS A N 1
ATOM 2194 C CA . LYS A 1 269 ? -9.203 -0.955 3.621 1.00 78.19 269 LYS A CA 1
ATOM 2195 C C . LYS A 1 269 ? -8.155 -1.343 2.579 1.00 78.19 269 LYS A C 1
ATOM 2197 O O . LYS A 1 269 ? -8.467 -1.974 1.567 1.00 78.19 269 LYS A O 1
ATOM 2202 N N . MET A 1 270 ? -6.890 -1.032 2.851 1.00 76.69 270 MET A N 1
ATOM 2203 C CA . MET A 1 270 ? -5.761 -1.362 1.983 1.00 76.69 270 MET A CA 1
ATOM 2204 C C . MET A 1 270 ? -5.289 -2.820 2.084 1.00 76.69 270 MET A C 1
ATOM 2206 O O . MET A 1 270 ? -4.387 -3.210 1.342 1.00 76.69 270 MET A O 1
ATOM 2210 N N . ARG A 1 271 ? -5.877 -3.645 2.960 1.00 80.56 271 ARG A N 1
ATOM 2211 C CA . ARG A 1 271 ? -5.396 -5.003 3.280 1.00 80.56 271 ARG A CA 1
ATOM 2212 C C . ARG A 1 271 ? -3.939 -5.025 3.773 1.00 80.56 271 ARG A C 1
ATOM 2214 O O . ARG A 1 271 ? -3.196 -5.965 3.494 1.00 80.56 271 ARG A O 1
ATOM 2221 N N . GLY A 1 272 ? -3.525 -3.990 4.504 1.00 86.50 272 GLY A N 1
ATOM 2222 C CA . GLY A 1 272 ? -2.197 -3.832 5.103 1.00 86.50 272 GLY A CA 1
ATOM 2223 C C . GLY A 1 272 ? -1.987 -4.679 6.364 1.00 86.50 272 GLY A C 1
ATOM 2224 O O . GLY A 1 272 ? -1.581 -4.154 7.398 1.00 86.50 272 GLY A O 1
ATOM 2225 N N . PHE A 1 273 ? -2.311 -5.975 6.317 1.00 87.75 273 PHE A N 1
ATOM 2226 C CA . PHE A 1 273 ? -2.407 -6.837 7.506 1.00 87.75 273 PHE A CA 1
ATOM 2227 C C . PHE A 1 273 ? -1.084 -7.102 8.232 1.00 87.75 273 PHE A C 1
ATOM 2229 O O . PHE A 1 273 ? -1.103 -7.450 9.412 1.00 87.75 273 PHE A O 1
ATOM 2236 N N . TYR A 1 274 ? 0.057 -6.840 7.595 1.00 89.50 274 TYR A N 1
ATOM 2237 C CA . TYR A 1 274 ? 1.354 -6.805 8.275 1.00 89.50 274 TYR A CA 1
ATOM 2238 C C . TYR A 1 274 ? 1.350 -5.824 9.467 1.00 89.50 274 TYR A C 1
ATOM 2240 O O . TYR A 1 274 ? 1.808 -6.137 10.572 1.00 89.50 274 TYR A O 1
ATOM 2248 N N . PHE A 1 275 ? 0.760 -4.643 9.267 1.00 89.69 275 PHE A N 1
ATOM 2249 C CA . PHE A 1 275 ? 0.733 -3.572 10.260 1.00 89.69 275 PHE A CA 1
ATOM 2250 C C . PHE A 1 275 ? -0.320 -3.821 11.353 1.00 89.69 275 PHE A C 1
ATOM 2252 O O . PHE A 1 275 ? -0.057 -3.563 12.523 1.00 89.69 275 PHE A O 1
ATOM 2259 N N . ILE A 1 276 ? -1.459 -4.421 10.989 1.00 90.62 276 ILE A N 1
ATOM 2260 C CA . ILE A 1 276 ? -2.633 -4.638 11.859 1.00 90.62 276 ILE A CA 1
ATOM 2261 C C . ILE A 1 276 ? -2.846 -6.111 12.267 1.00 90.62 276 ILE A C 1
ATOM 2263 O O . ILE A 1 276 ? -3.975 -6.583 12.376 1.00 90.62 276 ILE A O 1
ATOM 2267 N N . SER A 1 277 ? -1.758 -6.859 12.466 1.00 91.94 277 SER A N 1
ATOM 2268 C CA . SER A 1 277 ? -1.766 -8.222 13.030 1.00 91.94 277 SER A CA 1
ATOM 2269 C C . SER A 1 277 ? -0.948 -8.314 14.320 1.00 91.94 277 SER A C 1
ATOM 2271 O O . SER A 1 277 ? -0.101 -7.453 14.585 1.00 91.94 277 SER A O 1
ATOM 2273 N N . GLY A 1 278 ? -1.194 -9.371 15.101 1.00 92.44 278 GLY A N 1
ATOM 2274 C CA . GLY A 1 278 ? -0.578 -9.646 16.399 1.00 92.44 278 GLY A CA 1
ATOM 2275 C C . GLY A 1 278 ? -1.488 -9.301 17.578 1.00 92.44 278 GLY A C 1
ATOM 2276 O O . GLY A 1 278 ? -2.716 -9.325 17.469 1.00 92.44 278 GLY A O 1
ATOM 2277 N N . LEU A 1 279 ? -0.874 -8.995 18.721 1.00 93.56 279 LEU A N 1
ATOM 2278 C CA . LEU A 1 279 ? -1.585 -8.504 19.900 1.00 93.56 279 LEU A CA 1
ATOM 2279 C C . LEU A 1 279 ? -1.813 -6.995 19.746 1.00 93.56 279 LEU A C 1
ATOM 2281 O O . LEU A 1 279 ? -0.848 -6.234 19.625 1.00 93.56 279 LEU A O 1
ATOM 2285 N N . ILE A 1 280 ? -3.076 -6.581 19.728 1.00 94.75 280 ILE A N 1
ATOM 2286 C CA . ILE A 1 280 ? -3.505 -5.204 19.480 1.00 94.75 280 ILE A CA 1
ATOM 2287 C C . ILE A 1 280 ? -4.154 -4.665 20.753 1.00 94.75 280 ILE A C 1
ATOM 2289 O O . ILE A 1 280 ? -5.040 -5.308 21.307 1.00 94.75 280 ILE A O 1
ATOM 2293 N N . ALA A 1 281 ? -3.730 -3.492 21.211 1.00 93.81 281 ALA A N 1
ATOM 2294 C CA . ALA A 1 281 ? -4.404 -2.762 22.278 1.00 93.81 281 ALA A CA 1
ATOM 2295 C C . ALA A 1 281 ? -5.158 -1.575 21.676 1.00 93.81 281 ALA A C 1
ATOM 2297 O O . ALA A 1 281 ? -4.592 -0.845 20.868 1.00 93.81 281 ALA A O 1
ATOM 2298 N N . VAL A 1 282 ? -6.416 -1.383 22.054 1.00 94.56 282 VAL A N 1
ATOM 2299 C CA . VAL A 1 282 ? -7.251 -0.273 21.584 1.00 94.56 282 VAL A CA 1
ATOM 2300 C C . VAL A 1 282 ? -7.648 0.566 22.782 1.00 94.56 282 VAL A C 1
ATOM 2302 O O . VAL A 1 282 ? -8.295 0.066 23.699 1.00 94.56 282 VAL A O 1
ATOM 2305 N N . ILE A 1 283 ? -7.242 1.831 22.773 1.00 92.31 283 ILE A N 1
ATOM 2306 C CA . ILE A 1 283 ? -7.610 2.815 23.786 1.00 92.31 283 ILE A CA 1
ATOM 2307 C C . ILE A 1 283 ? -8.770 3.624 23.225 1.00 92.31 283 ILE A C 1
ATOM 2309 O O . ILE A 1 283 ? -8.646 4.220 22.158 1.00 92.31 283 ILE A O 1
ATOM 2313 N N . TYR A 1 284 ? -9.886 3.648 23.941 1.00 90.94 284 TYR A N 1
ATOM 2314 C CA . TYR A 1 284 ? -11.057 4.414 23.530 1.00 90.94 284 TYR A CA 1
ATOM 2315 C C . TYR A 1 284 ? -11.059 5.826 24.140 1.00 90.94 284 TYR A C 1
ATOM 2317 O O . TYR A 1 284 ? -10.437 6.047 25.186 1.00 90.94 284 TYR A O 1
ATOM 2325 N N . PRO A 1 285 ? -11.735 6.800 23.501 1.00 88.50 285 PRO A N 1
ATOM 2326 C CA . PRO A 1 285 ? -11.872 8.155 24.028 1.00 88.50 285 PRO A CA 1
ATOM 2327 C C . PRO A 1 285 ? -12.713 8.182 25.312 1.00 88.50 285 PRO A C 1
ATOM 2329 O O . PRO A 1 285 ? -13.379 7.213 25.669 1.00 88.50 285 PRO A O 1
ATOM 2332 N N . LYS A 1 286 ? -12.700 9.325 26.009 1.00 84.19 286 LYS A N 1
ATOM 2333 C CA . LYS A 1 286 ? -13.516 9.536 27.220 1.00 84.19 286 LYS A CA 1
ATOM 2334 C C . LYS A 1 286 ? -14.995 9.790 26.906 1.00 84.19 286 LYS A C 1
ATOM 2336 O O . LYS A 1 286 ? -15.846 9.621 27.779 1.00 84.19 286 LYS A O 1
ATOM 2341 N N . GLU A 1 287 ? -15.293 10.239 25.688 1.00 84.62 287 GLU A N 1
ATOM 2342 C CA . GLU A 1 287 ? -16.643 10.593 25.258 1.00 84.62 287 GLU A CA 1
ATOM 2343 C C . GLU A 1 287 ? -17.466 9.346 24.918 1.00 84.62 287 GLU A C 1
ATOM 2345 O O . GLU A 1 287 ? -17.163 8.617 23.980 1.00 84.62 287 GLU A O 1
ATOM 2350 N N . GLU A 1 288 ? -18.536 9.115 25.682 1.00 79.75 288 GLU A N 1
ATOM 2351 C CA . GLU A 1 288 ? -19.348 7.891 25.616 1.00 79.75 288 GLU A CA 1
ATOM 2352 C C . GLU A 1 288 ? -19.942 7.610 24.231 1.00 79.75 288 GLU A C 1
ATOM 2354 O O . GLU A 1 288 ? -19.993 6.453 23.810 1.00 79.75 288 GLU A O 1
ATOM 23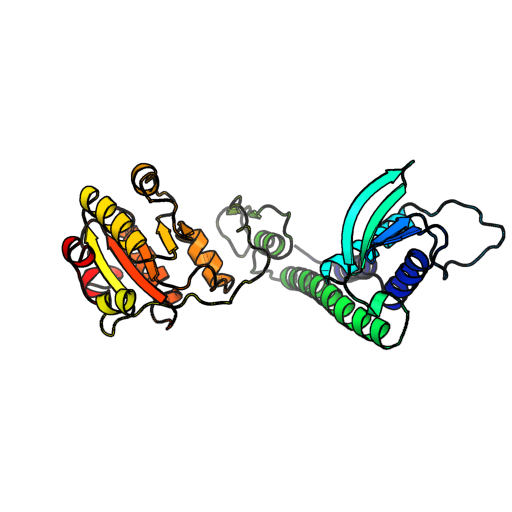59 N N . ASN A 1 289 ? -20.353 8.661 23.515 1.00 77.62 289 ASN A N 1
ATOM 2360 C CA . ASN A 1 289 ? -20.952 8.539 22.186 1.00 77.62 289 ASN A CA 1
ATOM 2361 C C . ASN A 1 289 ? -19.954 7.986 21.159 1.00 77.62 289 ASN A C 1
ATOM 2363 O O . ASN A 1 289 ? -20.328 7.167 20.322 1.00 77.62 289 ASN A O 1
ATOM 2367 N N . GLU A 1 290 ? -18.682 8.379 21.253 1.00 83.50 290 GLU A N 1
ATOM 2368 C CA . GLU A 1 290 ? -17.647 7.944 20.314 1.00 83.50 290 GLU A CA 1
ATOM 2369 C C . GLU A 1 290 ? -17.226 6.490 20.560 1.00 83.50 290 GLU A C 1
ATOM 2371 O O . GLU A 1 290 ? -16.976 5.745 19.613 1.00 83.50 290 GLU A O 1
ATOM 2376 N N . ILE A 1 291 ? -17.181 6.049 21.824 1.00 87.00 291 ILE A N 1
ATOM 2377 C CA . ILE A 1 291 ? -16.713 4.701 22.198 1.00 87.00 291 ILE A CA 1
ATOM 2378 C C . ILE A 1 291 ? -17.491 3.617 21.448 1.00 87.00 291 ILE A C 1
ATOM 2380 O O . ILE A 1 291 ? -16.894 2.668 20.936 1.00 87.00 291 ILE A O 1
ATOM 2384 N N . GLY A 1 292 ? -18.817 3.753 21.365 1.00 81.75 292 GLY A N 1
ATOM 2385 C CA . GLY A 1 292 ? -19.657 2.758 20.703 1.00 81.75 292 GLY A CA 1
ATOM 2386 C C . GLY A 1 292 ? -19.396 2.656 19.202 1.00 81.75 292 GLY A C 1
ATOM 2387 O O . GLY A 1 292 ? -19.264 1.548 18.677 1.00 81.75 292 GLY A O 1
ATOM 2388 N N . GLU A 1 293 ? -19.261 3.792 18.519 1.00 82.19 293 GLU A N 1
ATOM 2389 C CA . GLU A 1 293 ? -18.955 3.836 17.086 1.00 82.19 293 GLU A CA 1
ATOM 2390 C C . GLU A 1 293 ? -17.577 3.232 16.795 1.00 82.19 293 GLU A C 1
ATOM 2392 O O . GLU A 1 293 ? -17.442 2.354 15.936 1.00 82.19 293 GLU A O 1
ATOM 2397 N N . GLN A 1 294 ? -16.565 3.627 17.574 1.00 87.19 294 GLN A N 1
ATOM 2398 C CA . GLN A 1 294 ? -15.207 3.105 17.440 1.00 87.19 294 GLN A CA 1
ATOM 2399 C C . GLN A 1 294 ? -15.148 1.597 17.724 1.00 87.19 294 GLN A C 1
ATOM 2401 O O . GLN A 1 294 ? -14.493 0.854 16.987 1.00 87.19 294 GLN A O 1
ATOM 2406 N N . TYR A 1 295 ? -15.872 1.114 18.739 1.00 87.19 295 TYR A N 1
ATOM 2407 C CA . TYR A 1 295 ? -15.919 -0.310 19.073 1.00 87.19 295 TYR A CA 1
ATOM 2408 C C . TYR A 1 295 ? -16.509 -1.136 17.930 1.00 87.19 295 TYR A C 1
ATOM 2410 O O . TYR A 1 295 ? -15.948 -2.168 17.561 1.00 87.19 295 TYR A O 1
ATOM 2418 N N . VAL A 1 296 ? -17.604 -0.677 17.316 1.00 82.81 296 VAL A N 1
ATOM 2419 C CA . VAL A 1 296 ? -18.220 -1.363 16.170 1.00 82.81 296 VAL A CA 1
ATOM 2420 C C . VAL A 1 296 ? -17.247 -1.447 14.991 1.00 82.81 296 VAL A C 1
ATOM 2422 O O . VAL A 1 296 ? -17.148 -2.499 14.351 1.00 82.81 296 VAL A O 1
ATOM 2425 N N . ILE A 1 297 ? -16.485 -0.381 14.723 1.00 81.94 297 ILE A N 1
ATOM 2426 C CA . ILE A 1 297 ? -15.451 -0.376 13.679 1.00 81.94 297 ILE A CA 1
ATOM 2427 C C . ILE A 1 297 ? -14.378 -1.423 13.990 1.00 81.94 297 ILE A C 1
ATOM 2429 O O . ILE A 1 297 ? -14.078 -2.259 13.134 1.00 81.94 297 ILE A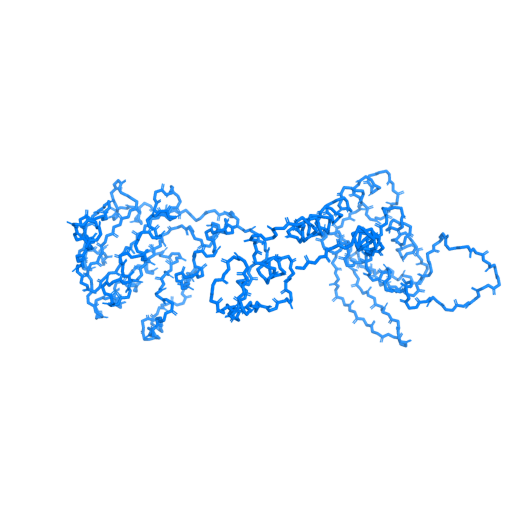 O 1
ATOM 2433 N N . VAL A 1 298 ? -13.827 -1.429 15.204 1.00 86.25 298 VAL A N 1
ATOM 2434 C CA . VAL A 1 298 ? -12.789 -2.389 15.612 1.00 86.25 298 VAL A CA 1
ATOM 2435 C C . VAL A 1 298 ? -13.318 -3.821 15.558 1.00 86.25 298 VAL A C 1
ATOM 2437 O O . VAL A 1 298 ? -12.676 -4.691 14.964 1.00 86.25 298 VAL A O 1
ATOM 2440 N N . LYS A 1 299 ? -14.514 -4.068 16.098 1.00 84.25 299 LYS A N 1
ATOM 2441 C CA . LYS A 1 299 ? -15.140 -5.392 16.129 1.00 84.25 299 LYS A CA 1
ATOM 2442 C C . LYS A 1 299 ? -15.341 -5.961 14.731 1.00 84.25 299 LYS A C 1
ATOM 2444 O O . LYS A 1 299 ? -14.925 -7.082 14.457 1.00 84.25 299 LYS A O 1
ATOM 2449 N N . ASN A 1 300 ? -15.937 -5.186 13.831 1.00 78.88 300 ASN A N 1
ATOM 2450 C CA . ASN A 1 300 ? -16.273 -5.670 12.493 1.00 78.88 300 ASN A CA 1
ATOM 2451 C C . ASN A 1 300 ? -15.043 -5.883 11.604 1.00 78.88 300 ASN A C 1
ATOM 2453 O O . ASN A 1 300 ? -15.092 -6.678 10.666 1.00 78.88 300 ASN A O 1
ATOM 2457 N N . ASN A 1 301 ? -13.949 -5.163 11.865 1.00 79.69 301 ASN A N 1
ATOM 2458 C CA . ASN A 1 301 ? -12.805 -5.142 10.960 1.00 79.69 301 ASN A CA 1
ATOM 2459 C C . ASN A 1 301 ? -11.580 -5.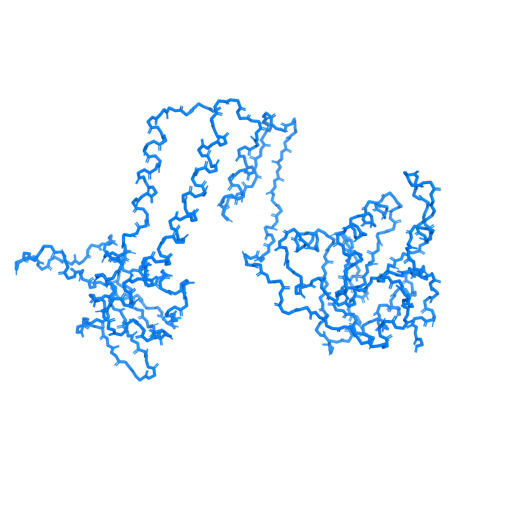904 11.474 1.00 79.69 301 ASN A C 1
ATOM 2461 O O . ASN A 1 301 ? -10.829 -6.453 10.656 1.00 79.69 301 ASN A O 1
ATOM 2465 N N . LEU A 1 302 ? -11.363 -5.930 12.789 1.00 83.94 302 LEU A N 1
ATOM 2466 C CA . LEU A 1 302 ? -10.176 -6.506 13.421 1.00 83.94 302 LEU A CA 1
ATOM 2467 C C . LEU A 1 302 ? -10.504 -7.745 14.263 1.00 83.94 302 LEU A C 1
ATOM 2469 O O . LEU A 1 302 ? -9.733 -8.703 14.206 1.00 83.94 302 LEU A O 1
ATOM 2473 N N . CYS A 1 303 ? -11.617 -7.768 15.008 1.00 82.75 303 CYS A N 1
ATOM 2474 C CA . CYS A 1 303 ? -11.966 -8.939 15.821 1.00 82.75 303 CYS A CA 1
ATOM 2475 C C . CYS A 1 303 ? -12.258 -10.171 14.941 1.00 82.75 303 CYS A C 1
ATOM 2477 O O . CYS A 1 303 ? -12.731 -10.073 13.810 1.00 82.75 303 CYS A O 1
ATOM 2479 N N . GLY A 1 304 ? -11.969 -11.364 15.473 1.00 76.38 304 GLY A N 1
ATOM 2480 C CA . GLY A 1 304 ? -12.310 -12.643 14.834 1.00 76.38 304 GLY A CA 1
ATOM 2481 C C . GLY A 1 304 ? -11.284 -13.192 13.839 1.00 76.38 304 GLY A C 1
ATOM 2482 O O . GLY A 1 304 ? -11.468 -14.295 13.325 1.00 76.38 304 GLY A O 1
ATOM 2483 N N . ARG A 1 305 ? -10.180 -12.484 13.575 1.00 82.00 305 ARG A N 1
ATOM 2484 C CA . ARG A 1 305 ? -9.101 -13.020 12.733 1.00 82.00 305 ARG A CA 1
ATOM 2485 C C . ARG A 1 305 ? -8.142 -13.857 13.571 1.00 82.00 305 ARG A C 1
ATOM 2487 O O . ARG A 1 305 ? -7.727 -13.446 14.648 1.00 82.00 305 ARG A O 1
ATOM 2494 N N . ALA A 1 306 ? -7.717 -15.001 13.036 1.00 79.44 306 ALA A N 1
ATOM 2495 C CA . ALA A 1 306 ? -6.807 -15.914 13.736 1.00 79.44 306 ALA A CA 1
ATOM 2496 C C . ALA A 1 306 ? -5.457 -15.268 14.107 1.00 79.44 306 ALA A C 1
ATOM 2498 O O . ALA A 1 306 ? -4.832 -15.648 15.090 1.00 79.44 306 ALA A O 1
ATOM 2499 N N . SER A 1 307 ? -5.016 -14.273 13.334 1.00 85.31 307 SER A N 1
ATOM 2500 C CA . SER A 1 307 ? -3.755 -13.556 13.538 1.00 85.31 307 SER A CA 1
ATOM 2501 C C . SER A 1 307 ? -3.869 -12.332 14.454 1.00 85.31 307 SER A C 1
ATOM 2503 O O . SER A 1 307 ? -2.942 -11.525 14.490 1.00 85.31 307 SER A O 1
ATOM 2505 N N . THR A 1 308 ? -5.011 -12.113 15.110 1.00 91.81 308 THR A N 1
ATOM 2506 C CA . THR A 1 308 ? -5.256 -10.920 15.932 1.00 91.81 308 THR A CA 1
ATOM 2507 C C . THR A 1 308 ? -5.889 -11.283 17.262 1.00 91.81 308 THR A C 1
ATOM 2509 O O . THR A 1 308 ? -6.846 -12.055 17.305 1.00 91.81 308 THR A O 1
ATOM 2512 N N . LYS A 1 309 ? -5.410 -10.654 18.332 1.00 94.06 309 LYS A N 1
ATOM 2513 C CA . LYS A 1 309 ? -6.078 -10.632 19.637 1.00 94.06 309 LYS A CA 1
ATOM 2514 C C . LYS A 1 309 ? -6.180 -9.191 20.109 1.00 94.06 309 LYS A C 1
ATOM 2516 O O . LYS A 1 309 ? -5.205 -8.454 19.963 1.00 94.06 309 LYS A O 1
ATOM 2521 N N . ILE A 1 310 ? -7.343 -8.789 20.619 1.00 95.12 310 ILE A N 1
ATOM 2522 C CA . ILE A 1 310 ? -7.651 -7.372 20.865 1.00 95.12 310 ILE A CA 1
ATOM 2523 C C . ILE A 1 310 ? -7.944 -7.099 22.335 1.00 95.12 310 ILE A C 1
ATOM 2525 O O . ILE A 1 310 ? -8.899 -7.626 22.893 1.00 95.12 310 ILE A O 1
ATOM 2529 N N . VAL A 1 311 ? -7.141 -6.235 22.946 1.00 95.44 311 VAL A N 1
ATOM 2530 C CA . VAL A 1 311 ? -7.358 -5.712 24.295 1.00 95.44 311 VAL A CA 1
ATOM 2531 C C . VAL A 1 311 ? -8.051 -4.359 24.187 1.00 95.44 311 VAL A C 1
ATOM 2533 O O . VAL A 1 311 ? -7.427 -3.379 23.787 1.00 95.44 311 VAL A O 1
ATOM 2536 N N . HIS A 1 312 ? -9.330 -4.303 24.544 1.00 95.25 312 HIS A N 1
ATOM 2537 C CA . HIS A 1 312 ? -10.098 -3.061 24.635 1.00 95.25 312 HIS A CA 1
ATOM 2538 C C . HIS A 1 312 ? -9.835 -2.388 25.980 1.00 95.25 312 HIS A C 1
ATOM 2540 O O . HIS A 1 312 ? -9.982 -3.024 27.022 1.00 95.25 312 HIS A O 1
ATOM 2546 N N . ILE A 1 313 ? -9.449 -1.115 25.969 1.00 93.44 313 ILE A N 1
ATOM 2547 C CA . ILE A 1 313 ? -9.116 -0.343 27.169 1.00 93.44 313 ILE A CA 1
ATOM 2548 C C . ILE A 1 313 ? -10.045 0.865 27.245 1.00 93.44 313 ILE A C 1
ATOM 2550 O O . ILE A 1 313 ? -10.016 1.733 26.370 1.00 93.44 313 ILE A O 1
ATOM 2554 N N . VAL A 1 314 ? -10.847 0.924 28.306 1.00 92.38 314 VAL A N 1
ATOM 2555 C CA . VAL A 1 314 ? -11.793 2.018 28.566 1.00 92.38 314 VAL A CA 1
ATOM 2556 C C . VAL A 1 314 ? -11.624 2.570 29.975 1.00 92.38 314 VAL A C 1
ATOM 2558 O O . VAL A 1 314 ? -11.253 1.839 30.889 1.00 92.38 314 VAL A O 1
ATOM 2561 N N . GLU A 1 315 ? -11.909 3.859 30.170 1.00 89.38 315 GLU A N 1
ATOM 2562 C CA . GLU A 1 315 ? -11.836 4.494 31.499 1.00 89.38 315 GLU A CA 1
ATOM 2563 C C . GLU A 1 315 ? -12.970 4.042 32.427 1.00 89.38 315 GLU A C 1
ATOM 2565 O O . GLU A 1 315 ? -12.786 3.888 33.633 1.00 89.38 315 GLU A O 1
ATOM 2570 N N . LYS A 1 316 ? -14.146 3.792 31.851 1.00 88.31 316 LYS A N 1
ATOM 2571 C CA . LYS A 1 316 ? -15.355 3.353 32.548 1.00 88.31 316 LYS A CA 1
ATOM 2572 C C . LYS A 1 316 ? -16.179 2.452 31.633 1.00 88.31 316 LYS A C 1
ATOM 2574 O O . LYS A 1 316 ? -16.056 2.547 30.414 1.00 88.31 316 LYS A O 1
ATOM 2579 N N . ASP A 1 317 ? -17.012 1.596 32.217 1.00 88.94 317 ASP A N 1
ATOM 2580 C CA . ASP A 1 317 ? -17.999 0.843 31.440 1.00 88.94 317 ASP A CA 1
ATOM 2581 C C . ASP A 1 317 ? -19.108 1.794 30.971 1.00 88.94 317 ASP A C 1
ATOM 2583 O O . ASP A 1 317 ? -19.630 2.588 31.758 1.00 88.94 317 ASP A O 1
ATOM 2587 N N . VAL A 1 318 ? -19.427 1.747 29.679 1.00 88.25 318 VAL A N 1
ATOM 2588 C CA . VAL A 1 318 ? -20.317 2.706 29.015 1.00 88.25 318 VAL A CA 1
ATOM 2589 C C . VAL A 1 318 ? -21.523 1.984 28.447 1.00 88.25 318 VAL A C 1
ATOM 2591 O O . VAL A 1 318 ? -21.399 0.905 27.870 1.00 88.25 318 VAL A O 1
ATOM 2594 N N . TYR A 1 319 ? -22.699 2.590 28.604 1.00 86.62 319 TYR A N 1
ATOM 2595 C CA . TYR A 1 319 ? -23.937 2.059 28.055 1.00 86.62 319 TYR A CA 1
ATOM 2596 C C . TYR A 1 319 ? -24.109 2.484 26.596 1.00 86.62 319 TYR A C 1
ATOM 2598 O O . TYR A 1 319 ? -24.249 3.669 26.295 1.00 86.62 319 TYR A O 1
ATOM 2606 N N . ILE A 1 320 ? -24.139 1.515 25.681 1.00 81.81 320 ILE A N 1
ATOM 2607 C CA . ILE A 1 320 ? -24.319 1.772 24.252 1.00 81.81 320 ILE A CA 1
ATOM 2608 C C . ILE A 1 320 ? -25.810 1.712 23.932 1.00 81.81 320 ILE A C 1
ATOM 2610 O O . ILE A 1 320 ? -26.392 0.634 23.778 1.00 81.81 320 ILE A O 1
ATOM 2614 N N . VAL A 1 321 ? -26.428 2.890 23.802 1.00 76.12 321 VAL A N 1
ATOM 2615 C CA . VAL A 1 321 ? -27.879 3.049 23.602 1.00 76.12 321 VAL A CA 1
ATOM 2616 C C . VAL A 1 321 ? -28.380 2.269 22.385 1.00 76.12 321 VAL A C 1
ATOM 2618 O O . VAL A 1 321 ? -29.407 1.601 22.482 1.00 76.12 321 VAL A O 1
ATOM 2621 N N . GLN A 1 322 ? -27.653 2.286 21.260 1.00 73.25 322 GLN A N 1
ATOM 2622 C CA . GLN A 1 322 ? -28.078 1.579 20.044 1.00 73.25 322 GLN A CA 1
ATOM 2623 C C . GLN A 1 322 ? -28.101 0.051 20.215 1.00 73.25 322 GLN A C 1
ATOM 2625 O O . GLN A 1 322 ? -28.854 -0.633 19.524 1.00 73.25 322 GLN A O 1
ATOM 2630 N N . ALA A 1 323 ? -27.280 -0.489 21.120 1.00 74.50 323 ALA A N 1
ATOM 2631 C CA . ALA A 1 323 ? -27.166 -1.923 21.371 1.00 74.50 323 ALA A CA 1
ATOM 2632 C C . ALA A 1 323 ? -27.956 -2.386 22.608 1.00 74.50 323 ALA A C 1
ATOM 2634 O O . ALA A 1 323 ? -28.127 -3.590 22.810 1.00 74.50 323 ALA A O 1
ATOM 2635 N N . GLY A 1 324 ? -28.424 -1.448 23.436 1.00 80.88 324 GLY A N 1
ATOM 2636 C CA . GLY A 1 324 ? -29.167 -1.722 24.662 1.00 80.88 324 GLY A CA 1
ATOM 2637 C C . GLY A 1 324 ? -28.355 -2.430 25.755 1.00 80.88 324 GLY A C 1
ATOM 2638 O O . GLY A 1 324 ? -28.953 -3.039 26.641 1.00 80.88 324 GLY A O 1
ATOM 2639 N N . LYS A 1 325 ? -27.020 -2.385 25.681 1.00 88.19 325 LYS A N 1
ATOM 2640 C CA . LYS A 1 325 ? -26.076 -3.134 26.527 1.00 88.19 325 LYS A CA 1
ATOM 2641 C C . LYS A 1 325 ? -24.889 -2.268 26.931 1.00 88.19 325 LYS A C 1
ATOM 2643 O O . LYS A 1 325 ? -24.591 -1.285 26.247 1.00 88.19 325 LYS A O 1
ATOM 2648 N N . THR A 1 326 ? -24.192 -2.644 28.000 1.00 90.69 326 THR A N 1
ATOM 2649 C CA . THR A 1 326 ? -22.895 -2.024 28.307 1.00 90.69 326 THR A CA 1
ATOM 2650 C C . THR A 1 326 ? -21.800 -2.541 27.376 1.00 90.69 326 THR A C 1
ATOM 2652 O O . THR A 1 326 ? -21.936 -3.596 26.750 1.00 90.69 326 THR A O 1
ATOM 2655 N N . LEU A 1 327 ? -20.705 -1.794 27.244 1.00 88.38 327 LEU A N 1
ATOM 2656 C CA . LEU A 1 327 ? -19.581 -2.204 26.410 1.00 88.38 327 LEU A CA 1
ATOM 2657 C C . LEU A 1 327 ? -18.987 -3.530 26.897 1.00 88.38 327 LEU A C 1
ATOM 2659 O O . LEU A 1 327 ? -18.692 -4.399 26.077 1.00 88.38 327 LEU A O 1
ATOM 2663 N N . VAL A 1 328 ? -18.873 -3.719 28.214 1.00 91.81 328 VAL A N 1
ATOM 2664 C CA . VAL A 1 328 ? -18.411 -4.986 28.800 1.00 91.81 328 VAL A CA 1
ATOM 2665 C C . VAL A 1 328 ? -19.303 -6.163 28.386 1.00 91.81 328 VAL A C 1
ATOM 2667 O O . VAL A 1 328 ? -18.789 -7.234 28.081 1.00 91.81 328 VAL A O 1
ATOM 2670 N N . GLU A 1 329 ? -20.621 -5.969 28.304 1.00 88.50 329 GLU A N 1
ATOM 2671 C CA . GLU A 1 329 ? -21.568 -7.000 27.845 1.00 88.50 329 GLU A CA 1
ATOM 2672 C C . GLU A 1 329 ? -21.515 -7.264 26.329 1.00 88.50 329 GLU A C 1
ATOM 2674 O O . GLU A 1 329 ? -22.048 -8.271 25.850 1.00 88.50 329 GLU A O 1
ATOM 2679 N N . LEU A 1 330 ? -20.939 -6.342 25.554 1.00 87.25 330 LEU A N 1
ATOM 2680 C CA . LEU A 1 330 ? -20.827 -6.451 24.099 1.00 87.25 330 LEU A CA 1
ATOM 2681 C C . LEU A 1 330 ? -19.544 -7.143 23.647 1.00 87.25 330 LEU 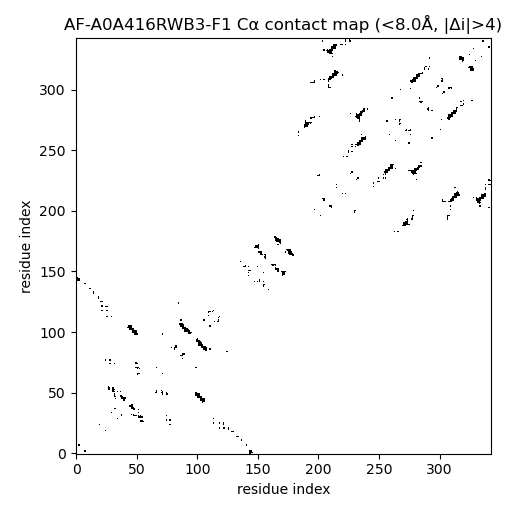A C 1
ATOM 2683 O O . LEU A 1 330 ? -19.543 -7.738 22.562 1.00 87.25 330 LEU A O 1
ATOM 2687 N N . VAL A 1 331 ? -18.483 -7.063 24.450 1.00 90.19 331 VAL A N 1
ATOM 2688 C CA . VAL A 1 331 ? -17.200 -7.720 24.191 1.00 90.19 331 VAL A CA 1
ATOM 2689 C C . VAL A 1 331 ? -17.347 -9.226 24.383 1.00 90.19 331 VAL A C 1
ATOM 2691 O O . VAL A 1 331 ? -17.700 -9.703 25.458 1.00 90.19 331 VAL A O 1
ATOM 2694 N N . ASP A 1 332 ? -17.059 -9.988 23.328 1.00 86.94 332 ASP A N 1
ATOM 2695 C CA . ASP A 1 332 ? -17.107 -11.452 23.338 1.00 86.94 332 ASP A CA 1
ATOM 2696 C C . ASP A 1 332 ? -15.808 -12.020 23.926 1.00 86.94 332 ASP A C 1
ATOM 2698 O O . ASP A 1 332 ? -14.963 -12.571 23.216 1.00 86.94 332 ASP A O 1
ATOM 2702 N N . GLY A 1 333 ? -15.607 -11.793 25.227 1.00 89.25 333 GLY A N 1
ATOM 2703 C CA . GLY A 1 333 ? -14.393 -12.177 25.935 1.00 89.25 333 GLY A CA 1
ATOM 2704 C C . GLY A 1 333 ? -14.367 -11.783 27.412 1.00 89.25 333 GLY A C 1
ATOM 2705 O O . GLY A 1 333 ? -15.334 -11.231 27.937 1.00 89.25 333 GLY A O 1
ATOM 2706 N N . PRO A 1 334 ? -13.269 -12.094 28.122 1.00 91.31 334 PRO A N 1
ATOM 2707 C CA . PRO A 1 334 ? -13.170 -11.808 29.545 1.00 91.31 334 PRO A CA 1
ATOM 2708 C C . PRO A 1 334 ? -13.074 -10.301 29.822 1.00 91.31 334 PRO A C 1
ATOM 2710 O O . PRO A 1 334 ? -12.372 -9.562 29.129 1.00 91.31 334 PRO A O 1
ATOM 2713 N N . SER A 1 335 ? -13.734 -9.867 30.896 1.00 92.19 335 SER A N 1
ATOM 2714 C CA . SER A 1 335 ? -13.523 -8.555 31.510 1.00 92.19 335 SER A CA 1
ATOM 2715 C C . SER A 1 335 ? -12.503 -8.692 32.632 1.00 92.19 335 SER A C 1
ATOM 2717 O O . SER A 1 335 ? -12.776 -9.332 33.650 1.00 92.19 335 SER A O 1
ATOM 2719 N N . LEU A 1 336 ? -11.321 -8.110 32.447 1.00 88.25 336 LEU A N 1
ATOM 2720 C CA . LEU A 1 336 ? -10.210 -8.223 33.386 1.00 88.25 336 LEU A CA 1
ATOM 2721 C C . LEU A 1 336 ? -10.003 -6.914 34.145 1.00 88.25 336 LEU A C 1
ATOM 2723 O O . LEU A 1 336 ? -10.175 -5.823 33.606 1.00 88.25 336 LEU A O 1
ATOM 2727 N N . GLN A 1 337 ? -9.578 -7.025 35.404 1.00 85.06 337 GLN A N 1
ATOM 2728 C CA . GLN A 1 337 ? -9.027 -5.876 36.117 1.00 85.06 337 GLN A CA 1
ATOM 2729 C C . GLN A 1 337 ? -7.586 -5.613 35.659 1.00 85.06 337 GLN A C 1
ATOM 2731 O O . GLN A 1 337 ? -6.874 -6.579 35.359 1.00 85.06 337 GLN A O 1
ATOM 2736 N N . PRO A 1 338 ? -7.109 -4.352 35.685 1.00 81.69 338 PRO A N 1
ATOM 2737 C CA . PRO A 1 338 ? -5.745 -4.004 35.274 1.00 81.69 338 PRO A CA 1
ATOM 2738 C C . PRO A 1 338 ? -4.683 -4.875 35.958 1.00 81.69 338 PRO A C 1
ATOM 2740 O O . PRO A 1 338 ? -3.777 -5.387 35.305 1.00 81.69 338 PRO A O 1
ATOM 2743 N N . ASN A 1 339 ? -4.879 -5.153 37.253 1.00 77.44 339 ASN A N 1
ATOM 2744 C CA . ASN A 1 339 ? -3.984 -5.969 38.075 1.00 77.44 339 ASN A CA 1
ATOM 2745 C C . ASN A 1 339 ? -3.761 -7.396 37.560 1.00 77.44 339 ASN A C 1
ATOM 2747 O O . ASN A 1 339 ? -2.672 -7.936 37.722 1.00 77.44 339 ASN A O 1
ATOM 2751 N N . ILE A 1 340 ? -4.768 -8.004 36.929 1.00 73.12 340 ILE A N 1
ATOM 2752 C CA . ILE A 1 340 ? -4.678 -9.381 36.423 1.00 73.12 340 ILE A CA 1
ATOM 2753 C C . ILE A 1 340 ? -3.795 -9.433 35.175 1.00 73.12 340 ILE A C 1
ATOM 2755 O O . ILE A 1 340 ? -3.056 -10.394 34.978 1.00 73.12 340 ILE A O 1
ATOM 2759 N N . VAL A 1 341 ? -3.816 -8.369 34.369 1.00 71.00 341 VAL A N 1
ATOM 2760 C CA . VAL A 1 341 ? -2.986 -8.238 33.163 1.00 71.00 341 VAL A CA 1
ATOM 2761 C C . VAL A 1 341 ? -1.503 -8.040 33.519 1.00 71.00 341 VAL A C 1
ATOM 2763 O O . VAL A 1 341 ? -0.630 -8.246 32.675 1.00 71.00 341 VAL A O 1
ATOM 2766 N N . TYR A 1 342 ? -1.199 -7.658 34.767 1.00 63.66 342 TYR A N 1
ATOM 2767 C CA . TYR A 1 342 ? 0.171 -7.479 35.264 1.00 63.66 342 TYR A CA 1
ATOM 2768 C C . TYR A 1 342 ? 0.885 -8.795 35.601 1.00 63.66 342 TYR A C 1
ATOM 2770 O O . TYR A 1 342 ? 2.118 -8.795 35.660 1.00 63.66 342 TYR A O 1
ATOM 2778 N N . THR A 1 343 ? 0.124 -9.865 35.847 1.00 58.62 343 THR A N 1
ATOM 2779 C CA . THR A 1 343 ? 0.613 -11.228 36.128 1.00 58.62 343 THR A CA 1
ATOM 2780 C C . THR A 1 343 ? 1.004 -11.957 34.849 1.00 58.62 343 THR A C 1
ATOM 2782 O O . THR A 1 343 ? 2.002 -12.703 34.902 1.00 58.62 343 THR A O 1
#